Protein AF-A0A7C5XS00-F1 (afdb_monomer)

Structure (mmCIF, N/CA/C/O backbone):
data_AF-A0A7C5XS00-F1
#
_entry.id   AF-A0A7C5XS00-F1
#
loop_
_atom_site.group_PDB
_atom_site.id
_atom_site.type_symbol
_atom_site.label_atom_id
_atom_site.label_alt_id
_atom_site.label_comp_id
_atom_site.label_asym_id
_atom_site.label_entity_id
_atom_site.label_seq_id
_atom_site.pdbx_PDB_ins_code
_atom_site.Cartn_x
_atom_site.Cartn_y
_atom_site.Cartn_z
_atom_site.occupancy
_atom_site.B_iso_or_equiv
_atom_site.auth_seq_id
_atom_site.auth_comp_id
_atom_site.auth_asym_id
_atom_site.auth_atom_id
_atom_site.pdbx_PDB_model_num
ATOM 1 N N . MET A 1 1 ? -13.302 -6.390 2.134 1.00 91.19 1 MET A N 1
ATOM 2 C CA . MET A 1 1 ? -12.777 -5.063 2.519 1.00 91.19 1 MET A CA 1
ATOM 3 C C . MET A 1 1 ? -12.686 -4.205 1.269 1.00 91.19 1 MET A C 1
ATOM 5 O O . MET A 1 1 ? -12.182 -4.698 0.264 1.00 91.19 1 MET A O 1
ATOM 9 N N . LYS A 1 2 ? -13.209 -2.978 1.312 1.00 95.62 2 LYS A N 1
ATOM 10 C CA . LYS A 1 2 ? -13.218 -2.037 0.184 1.00 95.62 2 LYS A CA 1
ATOM 11 C C . LYS A 1 2 ? -12.560 -0.726 0.598 1.00 95.62 2 LYS A C 1
ATOM 13 O O . LYS A 1 2 ? -12.774 -0.279 1.723 1.00 95.62 2 LYS A O 1
ATOM 18 N N . TYR A 1 3 ? -11.790 -0.138 -0.307 1.00 97.25 3 TYR A N 1
ATOM 19 C CA . TYR A 1 3 ? -11.243 1.207 -0.160 1.00 97.25 3 TYR A CA 1
ATOM 20 C C . TYR A 1 3 ? -11.878 2.096 -1.222 1.00 97.25 3 TYR A C 1
ATOM 22 O O . TYR A 1 3 ? -11.792 1.777 -2.404 1.00 97.25 3 TYR A O 1
ATOM 30 N N . THR A 1 4 ? -12.470 3.205 -0.811 1.00 97.75 4 THR A N 1
ATOM 31 C CA . THR A 1 4 ? -12.978 4.243 -1.705 1.00 97.75 4 THR A CA 1
ATOM 32 C C . THR A 1 4 ? -12.100 5.464 -1.512 1.00 97.75 4 THR A C 1
ATOM 34 O O . THR A 1 4 ? -11.953 5.946 -0.392 1.00 97.75 4 THR A O 1
ATOM 37 N N . ILE A 1 5 ? -11.464 5.939 -2.580 1.00 97.06 5 ILE A N 1
ATOM 38 C CA . ILE A 1 5 ? -10.528 7.066 -2.536 1.00 97.06 5 ILE A CA 1
ATOM 39 C C . ILE A 1 5 ? -10.974 8.104 -3.552 1.00 97.06 5 ILE A C 1
ATOM 41 O O . ILE A 1 5 ? -11.056 7.820 -4.745 1.00 97.06 5 ILE A O 1
ATOM 45 N N . SER A 1 6 ? -11.237 9.316 -3.081 1.00 95.69 6 SER A N 1
ATOM 46 C CA . SER A 1 6 ? -11.607 10.452 -3.915 1.00 95.69 6 SER A CA 1
ATOM 47 C C . SER A 1 6 ? -10.467 11.457 -3.964 1.00 95.69 6 SER A C 1
ATOM 49 O O . SER A 1 6 ? -10.002 11.928 -2.932 1.00 95.69 6 SER A O 1
ATOM 51 N N . THR A 1 7 ? -10.008 11.810 -5.160 1.00 92.38 7 THR A N 1
ATOM 52 C CA . THR A 1 7 ? -8.960 12.812 -5.368 1.00 92.38 7 THR A CA 1
ATOM 53 C C . THR A 1 7 ? -9.291 13.671 -6.581 1.00 92.38 7 THR A C 1
ATOM 55 O O . THR A 1 7 ? -9.705 13.168 -7.624 1.00 92.38 7 THR A O 1
ATOM 58 N N . ARG A 1 8 ? -9.163 14.997 -6.428 1.00 87.69 8 ARG A N 1
ATOM 59 C CA . ARG A 1 8 ? -9.455 15.998 -7.477 1.00 87.69 8 ARG A CA 1
ATOM 60 C C . ARG A 1 8 ? -10.806 15.786 -8.190 1.00 87.69 8 ARG A C 1
ATOM 62 O O . ARG A 1 8 ? -10.908 15.956 -9.399 1.00 87.69 8 ARG A O 1
ATOM 69 N N . GLY A 1 9 ? -11.841 15.401 -7.440 1.00 86.25 9 GLY A N 1
ATOM 70 C CA . GLY A 1 9 ? -13.195 15.194 -7.969 1.00 86.25 9 GLY A CA 1
ATOM 71 C C . GLY A 1 9 ? -13.426 13.865 -8.700 1.00 86.25 9 GLY A C 1
ATOM 72 O O . GLY A 1 9 ? -14.520 13.659 -9.215 1.00 86.25 9 GLY A O 1
ATOM 73 N N . LYS A 1 10 ? -12.440 12.958 -8.737 1.00 93.81 10 LYS A N 1
ATOM 74 C CA . LYS A 1 10 ? -12.616 11.574 -9.201 1.00 93.81 10 LYS A CA 1
ATOM 75 C C . LYS A 1 10 ? -12.587 10.610 -8.025 1.00 93.81 10 LYS A C 1
ATOM 77 O O . LYS A 1 10 ? -11.751 10.761 -7.137 1.00 93.81 10 LYS A O 1
ATOM 82 N N . THR A 1 11 ? -13.453 9.605 -8.062 1.00 96.38 11 THR A N 1
ATOM 83 C CA . THR A 1 11 ? -13.549 8.554 -7.045 1.00 96.38 11 THR A CA 1
ATOM 84 C C . THR A 1 11 ? -13.115 7.219 -7.633 1.00 96.38 11 THR A C 1
ATOM 86 O O . THR A 1 11 ? -13.488 6.876 -8.754 1.00 96.38 11 THR A O 1
ATOM 89 N N . PHE A 1 12 ? -12.314 6.481 -6.871 1.00 96.62 12 PHE A N 1
ATOM 90 C CA . PHE A 1 12 ? -11.769 5.179 -7.225 1.00 96.62 12 PHE A CA 1
ATOM 91 C C . PHE A 1 12 ? -12.133 4.167 -6.144 1.00 96.62 12 PHE A C 1
ATOM 93 O O . PHE A 1 12 ? -11.848 4.390 -4.965 1.00 96.62 12 PHE A O 1
ATOM 100 N N . ASP A 1 13 ? -12.721 3.048 -6.559 1.00 96.81 13 ASP A N 1
ATOM 101 C CA . ASP A 1 13 ? -13.108 1.958 -5.669 1.00 96.81 13 ASP A CA 1
ATOM 102 C C . ASP A 1 13 ? -12.191 0.750 -5.854 1.00 96.81 13 ASP A C 1
ATOM 104 O O . ASP A 1 13 ? -12.081 0.173 -6.938 1.00 96.81 13 ASP A O 1
ATOM 108 N N . PHE A 1 14 ? -11.570 0.325 -4.759 1.00 96.31 14 PHE A N 1
ATOM 109 C CA . PHE A 1 14 ? -10.676 -0.819 -4.710 1.00 96.31 14 PHE A CA 1
ATOM 110 C C . PHE A 1 14 ? -11.289 -1.919 -3.845 1.00 96.31 14 PHE A C 1
ATOM 112 O O . PHE A 1 14 ? -11.254 -1.877 -2.611 1.00 96.31 14 PHE A O 1
ATOM 119 N N . ASP A 1 15 ? -11.859 -2.929 -4.500 1.00 94.06 15 ASP A N 1
ATOM 120 C CA . ASP A 1 15 ? -12.426 -4.100 -3.835 1.00 94.06 15 ASP A CA 1
ATOM 121 C C . ASP A 1 15 ? -11.372 -5.199 -3.673 1.00 94.06 15 ASP A C 1
ATOM 123 O O . ASP A 1 15 ? -11.061 -5.919 -4.622 1.00 94.06 15 ASP A O 1
ATOM 127 N N . MET A 1 16 ? -10.854 -5.365 -2.452 1.00 92.56 16 MET A N 1
ATOM 128 C CA . MET A 1 16 ? -9.801 -6.345 -2.154 1.00 92.56 16 MET A CA 1
ATOM 129 C C . MET A 1 16 ? -10.269 -7.810 -2.239 1.00 92.56 16 MET A C 1
ATOM 131 O O . MET A 1 16 ? -9.465 -8.724 -2.045 1.00 92.56 16 MET A O 1
ATOM 135 N N . SER A 1 17 ? -11.554 -8.072 -2.510 1.00 88.88 17 SER A N 1
ATOM 136 C CA . SER A 1 17 ? -12.009 -9.423 -2.869 1.00 88.88 17 SER A CA 1
ATOM 137 C C . SER A 1 17 ? -11.589 -9.825 -4.287 1.00 88.88 17 SER A C 1
ATOM 139 O O . SER A 1 17 ? -11.439 -11.015 -4.562 1.00 88.88 17 SER A O 1
ATOM 141 N N . LYS A 1 18 ? -11.345 -8.853 -5.176 1.00 89.38 18 LYS A N 1
ATOM 142 C CA . LYS A 1 18 ? -10.901 -9.107 -6.547 1.00 89.38 18 LYS A CA 1
ATOM 143 C C . LYS A 1 18 ? -9.414 -9.447 -6.576 1.00 89.38 18 LYS A C 1
ATOM 145 O O . LYS A 1 18 ? -8.608 -8.828 -5.883 1.00 89.38 18 LYS A O 1
ATOM 150 N N . ARG A 1 19 ? -9.045 -10.413 -7.425 1.00 87.19 19 ARG A N 1
ATOM 151 C CA . ARG A 1 19 ? -7.635 -10.739 -7.684 1.00 87.19 19 ARG A CA 1
ATOM 152 C C . ARG A 1 19 ? -6.944 -9.635 -8.476 1.00 87.19 19 ARG A C 1
ATOM 154 O O . ARG A 1 19 ? -5.810 -9.307 -8.163 1.00 87.19 19 ARG A O 1
ATOM 161 N N . VAL A 1 20 ? -7.613 -9.074 -9.480 1.00 88.50 20 VAL A N 1
ATOM 162 C CA . VAL A 1 20 ? -7.060 -8.030 -10.347 1.00 88.50 20 VAL A CA 1
ATOM 163 C C . VAL A 1 20 ? -7.993 -6.826 -10.340 1.00 88.50 20 VAL A C 1
ATOM 165 O O . VAL A 1 20 ? -9.207 -6.967 -10.501 1.00 88.50 20 VAL A O 1
ATOM 168 N N . ILE A 1 21 ? -7.421 -5.643 -10.140 1.00 90.81 21 ILE A N 1
ATOM 169 C CA . ILE A 1 21 ? -8.104 -4.353 -10.195 1.00 90.81 21 ILE A CA 1
ATOM 170 C C . ILE A 1 21 ? -7.382 -3.504 -11.235 1.00 90.81 21 ILE A C 1
ATOM 172 O O . ILE A 1 21 ? -6.215 -3.159 -11.061 1.00 90.81 21 ILE A O 1
ATOM 176 N N . LEU A 1 22 ? -8.078 -3.175 -12.319 1.00 88.12 22 LEU A N 1
ATOM 177 C CA . LEU A 1 22 ? -7.561 -2.293 -13.359 1.00 88.12 22 LEU A CA 1
ATOM 178 C C . LEU A 1 22 ? -8.057 -0.874 -13.121 1.00 88.12 22 LEU A C 1
ATOM 180 O O . LEU A 1 22 ? -9.255 -0.647 -12.950 1.00 88.12 22 LEU A O 1
ATOM 184 N N . VAL A 1 23 ? -7.128 0.073 -13.138 1.00 89.88 23 VAL A N 1
ATOM 185 C CA . VAL A 1 23 ? -7.398 1.498 -12.988 1.00 89.88 23 VAL A CA 1
ATOM 186 C C . VAL A 1 23 ? -6.922 2.206 -14.256 1.00 89.88 23 VAL A C 1
ATOM 188 O O . VAL A 1 23 ? -5.729 2.154 -14.564 1.00 89.88 23 VAL A O 1
ATOM 191 N N . PRO A 1 24 ? -7.814 2.871 -15.009 1.00 87.19 24 PRO A N 1
ATOM 192 C CA . PRO A 1 24 ? -7.408 3.650 -16.171 1.00 87.19 24 PRO A CA 1
ATOM 193 C C . PRO A 1 24 ? -6.387 4.723 -15.787 1.00 87.19 24 PRO A C 1
ATOM 195 O O . PRO A 1 24 ? -6.572 5.433 -14.796 1.00 87.19 24 PRO A O 1
ATOM 198 N N . TYR A 1 25 ? -5.317 4.848 -16.572 1.00 87.38 25 TYR A N 1
ATOM 199 C CA . TYR A 1 25 ? -4.270 5.829 -16.308 1.00 87.38 25 TYR A CA 1
ATOM 200 C C . TYR A 1 25 ? -4.812 7.265 -16.286 1.00 87.38 25 TYR A C 1
ATOM 202 O O . TYR A 1 25 ? -5.416 7.750 -17.244 1.00 87.38 25 TYR A O 1
ATOM 210 N N . SER A 1 26 ? -4.542 7.964 -15.185 1.00 88.75 26 SER A N 1
ATOM 211 C CA . SER A 1 26 ? -4.643 9.415 -15.068 1.00 88.75 26 SER A CA 1
ATOM 212 C C . SER A 1 26 ? -3.788 9.903 -13.888 1.00 88.75 26 SER A C 1
ATOM 214 O O . SER A 1 26 ? -3.471 9.109 -12.998 1.00 88.75 26 SER A O 1
ATOM 216 N N . PRO A 1 27 ? -3.444 11.201 -13.807 1.00 87.56 27 PRO A N 1
ATOM 217 C CA . PRO A 1 27 ? -2.762 11.750 -12.631 1.00 87.56 27 PRO A CA 1
ATOM 218 C C . PRO A 1 27 ? -3.528 11.506 -11.319 1.00 87.56 27 PRO A C 1
ATOM 220 O O . PRO A 1 27 ? -2.927 11.275 -10.271 1.00 87.56 27 PRO A O 1
ATOM 223 N N . GLU A 1 28 ? -4.864 11.521 -11.370 1.00 91.50 28 GLU A N 1
ATOM 224 C CA . GLU A 1 28 ? -5.719 11.179 -10.226 1.00 91.50 28 GLU A CA 1
ATOM 225 C C . GLU A 1 28 ? -5.619 9.696 -9.852 1.00 91.50 28 GLU A C 1
ATOM 227 O O . GLU A 1 28 ? -5.580 9.380 -8.667 1.00 91.50 28 GLU A O 1
ATOM 232 N N . ALA A 1 29 ? -5.526 8.793 -10.834 1.00 90.94 29 ALA A N 1
ATOM 233 C CA . ALA A 1 29 ? -5.353 7.365 -10.580 1.00 90.94 29 ALA A CA 1
ATOM 234 C C . ALA A 1 29 ? -4.034 7.076 -9.849 1.00 90.94 29 ALA A C 1
ATOM 236 O O . ALA A 1 29 ? -4.034 6.320 -8.880 1.00 90.94 29 ALA A O 1
ATOM 237 N N . ILE A 1 30 ? -2.935 7.730 -10.248 1.00 89.75 30 ILE A N 1
ATOM 238 C CA . ILE A 1 30 ? -1.636 7.631 -9.557 1.00 89.75 30 ILE A CA 1
ATOM 239 C C . ILE A 1 30 ? -1.755 8.105 -8.107 1.00 89.75 30 ILE A C 1
ATOM 241 O O . ILE A 1 30 ? -1.339 7.410 -7.180 1.00 89.75 30 ILE A O 1
ATOM 245 N N . ALA A 1 31 ? -2.381 9.264 -7.882 1.00 90.12 31 ALA A N 1
ATOM 246 C CA . ALA A 1 31 ? -2.618 9.761 -6.530 1.00 90.12 31 ALA A CA 1
ATOM 247 C C . ALA A 1 31 ? -3.474 8.788 -5.696 1.00 90.12 31 ALA A C 1
ATOM 249 O O . ALA A 1 31 ? -3.166 8.552 -4.526 1.00 90.12 31 ALA A O 1
ATOM 250 N N . ALA A 1 32 ? -4.506 8.192 -6.298 1.00 94.00 32 ALA A N 1
ATOM 251 C CA . ALA A 1 32 ? -5.393 7.249 -5.631 1.00 94.00 32 ALA A CA 1
ATOM 252 C C . ALA A 1 32 ? -4.688 5.936 -5.256 1.00 94.00 32 ALA A C 1
ATOM 254 O O . ALA A 1 32 ? -4.821 5.498 -4.115 1.00 94.00 32 ALA A O 1
ATOM 255 N N . VAL A 1 33 ? -3.896 5.325 -6.148 1.00 93.88 33 VAL A N 1
ATOM 256 C CA . VAL A 1 33 ? -3.193 4.064 -5.829 1.00 93.88 33 VAL A CA 1
ATOM 257 C C . VAL A 1 33 ? -2.057 4.252 -4.825 1.00 93.88 33 VAL A C 1
ATOM 259 O O . VAL A 1 33 ? -1.828 3.381 -3.985 1.00 93.88 33 VAL A O 1
ATOM 262 N N . ARG A 1 34 ? -1.392 5.413 -4.825 1.00 91.44 34 ARG A N 1
ATOM 263 C CA . ARG A 1 34 ? -0.437 5.767 -3.763 1.00 91.44 34 ARG A CA 1
ATOM 264 C C . ARG A 1 34 ? -1.148 5.988 -2.429 1.00 91.44 34 ARG A C 1
ATOM 266 O O . ARG A 1 34 ? -0.654 5.553 -1.391 1.00 91.44 34 ARG A O 1
ATOM 273 N N . GLY A 1 35 ? -2.330 6.606 -2.454 1.00 92.69 35 GLY A N 1
ATOM 274 C CA . GLY A 1 35 ? -3.222 6.697 -1.299 1.00 92.69 35 GLY A CA 1
ATOM 275 C C . GLY A 1 35 ? -3.629 5.324 -0.761 1.00 92.69 35 GLY A C 1
ATOM 276 O O . GLY A 1 35 ? -3.524 5.079 0.439 1.00 92.69 35 GLY A O 1
ATOM 277 N N . LEU A 1 36 ? -4.012 4.400 -1.647 1.00 95.75 36 LEU A N 1
ATOM 278 C CA . LEU A 1 36 ? -4.323 3.013 -1.302 1.00 95.75 36 LEU A CA 1
ATOM 279 C C . LEU A 1 36 ? -3.132 2.341 -0.612 1.00 95.75 36 LEU A C 1
ATOM 281 O O . LEU A 1 36 ? -3.297 1.790 0.474 1.00 95.75 36 LEU A O 1
ATOM 285 N N . TYR A 1 37 ? -1.935 2.437 -1.200 1.00 93.69 37 TYR A N 1
ATOM 286 C CA . TYR A 1 37 ? -0.703 1.898 -0.621 1.00 93.69 37 TYR A CA 1
ATOM 287 C C . TYR A 1 37 ? -0.479 2.383 0.822 1.00 93.69 37 TYR A C 1
ATOM 289 O O . TYR A 1 37 ? -0.237 1.568 1.716 1.00 93.69 37 TYR A O 1
ATOM 297 N N . LEU A 1 38 ? -0.627 3.691 1.074 1.00 92.06 38 LEU A N 1
ATOM 298 C CA . LEU A 1 38 ? -0.508 4.274 2.417 1.00 92.06 38 LEU A CA 1
ATOM 299 C C . LEU A 1 38 ? -1.534 3.699 3.393 1.00 92.06 38 LEU A C 1
ATOM 301 O O . LEU A 1 38 ? -1.175 3.257 4.483 1.00 92.06 38 LEU A O 1
ATOM 305 N N . LEU A 1 39 ? -2.810 3.686 3.010 1.00 94.94 39 LEU A N 1
ATOM 306 C CA . LEU A 1 39 ? -3.883 3.204 3.878 1.00 94.94 39 LEU A CA 1
ATOM 307 C C . LEU A 1 39 ? -3.713 1.712 4.197 1.00 94.94 39 LEU A C 1
ATOM 309 O O . LEU A 1 39 ? -3.936 1.293 5.331 1.00 94.94 39 LEU A O 1
ATOM 313 N N . MET A 1 40 ? -3.258 0.908 3.233 1.00 94.94 40 MET A N 1
ATOM 314 C CA . MET A 1 40 ? -2.939 -0.504 3.451 1.00 94.94 40 MET A CA 1
ATOM 315 C C . MET A 1 40 ? -1.755 -0.689 4.411 1.00 94.94 40 MET A C 1
ATOM 317 O O . MET A 1 40 ? -1.837 -1.526 5.312 1.00 94.94 40 MET A O 1
ATOM 321 N N . ARG A 1 41 ? -0.687 0.115 4.277 1.00 92.56 41 ARG A N 1
ATOM 322 C CA . ARG A 1 41 ? 0.454 0.123 5.216 1.00 92.56 41 ARG A CA 1
ATOM 323 C C . ARG A 1 41 ? -0.010 0.425 6.640 1.00 92.56 41 ARG A C 1
ATOM 325 O O . ARG A 1 41 ? 0.361 -0.298 7.562 1.00 92.56 41 ARG A O 1
ATOM 332 N N . VAL A 1 42 ? -0.861 1.440 6.801 1.00 94.06 42 VAL A N 1
ATOM 333 C CA . VAL A 1 42 ? -1.438 1.822 8.096 1.00 94.06 42 VAL A CA 1
ATOM 334 C C . VAL A 1 42 ? -2.248 0.674 8.686 1.00 94.06 42 VAL A C 1
ATOM 336 O O . VAL A 1 42 ? -1.936 0.235 9.787 1.00 94.06 42 VAL A O 1
ATOM 339 N N . ILE A 1 43 ? -3.222 0.123 7.951 1.00 94.62 43 ILE A N 1
ATOM 340 C CA . ILE A 1 43 ? -4.052 -0.994 8.436 1.00 94.62 43 ILE A CA 1
ATOM 341 C C . ILE A 1 43 ? -3.200 -2.199 8.845 1.00 94.62 43 ILE A C 1
ATOM 343 O O . ILE A 1 43 ? -3.432 -2.788 9.904 1.00 94.62 43 ILE A O 1
ATOM 347 N N . LYS A 1 44 ? -2.195 -2.556 8.038 1.00 92.88 44 LYS A N 1
ATOM 348 C CA . LYS A 1 44 ? -1.272 -3.649 8.361 1.00 92.88 44 LYS A CA 1
ATOM 349 C C . LYS A 1 44 ? -0.477 -3.371 9.642 1.00 92.88 44 LYS A C 1
ATOM 351 O O . LYS A 1 44 ? -0.235 -4.300 10.411 1.00 92.88 44 LYS A O 1
ATOM 356 N N . GLY A 1 45 ? -0.082 -2.119 9.868 1.00 91.94 45 GLY A N 1
ATOM 357 C CA . GLY A 1 45 ? 0.702 -1.689 11.026 1.00 91.94 45 GLY A CA 1
ATOM 358 C C . GLY A 1 45 ? -0.085 -1.549 12.331 1.00 91.94 45 GLY A C 1
ATOM 359 O O . GLY A 1 45 ? 0.534 -1.491 13.392 1.00 91.94 45 GLY A O 1
ATOM 360 N N . ILE A 1 46 ? -1.422 -1.508 12.294 1.00 91.88 46 ILE A N 1
ATOM 361 C CA . ILE A 1 46 ? -2.238 -1.346 13.506 1.00 91.88 46 ILE A CA 1
ATOM 362 C C . ILE A 1 46 ? -2.025 -2.548 14.441 1.00 91.88 46 ILE A C 1
ATOM 364 O O . ILE A 1 46 ? -2.333 -3.684 14.058 1.00 91.88 46 ILE A O 1
ATOM 368 N N . PRO A 1 47 ? -1.533 -2.343 15.679 1.00 89.50 47 PRO A N 1
ATOM 369 C CA . PRO A 1 47 ? -1.418 -3.419 16.652 1.00 89.50 47 PRO A CA 1
ATOM 370 C C . PRO A 1 47 ? -2.790 -3.802 17.214 1.00 89.50 47 PRO A C 1
ATOM 372 O O . PRO A 1 47 ? -3.773 -3.070 17.081 1.00 89.50 47 PRO A O 1
ATOM 375 N N . ARG A 1 48 ? -2.839 -4.933 17.923 1.00 89.19 48 ARG A N 1
ATOM 376 C CA . ARG A 1 48 ? -3.989 -5.266 18.774 1.00 89.19 48 ARG A CA 1
ATOM 377 C C . ARG A 1 48 ? -4.191 -4.187 19.837 1.00 89.19 48 ARG A C 1
ATOM 379 O O . ARG A 1 48 ? -3.214 -3.668 20.392 1.00 89.19 48 ARG A O 1
ATOM 386 N N . ILE A 1 49 ? -5.446 -3.848 20.102 1.00 88.06 49 ILE A N 1
ATOM 387 C CA . ILE A 1 49 ? -5.827 -2.884 21.136 1.00 88.06 49 ILE A CA 1
ATOM 388 C C . ILE A 1 49 ? -6.221 -3.664 22.392 1.00 88.06 49 ILE A C 1
ATOM 390 O O . ILE A 1 49 ? -7.027 -4.587 22.342 1.00 88.06 49 ILE A O 1
ATOM 394 N N . TYR A 1 50 ? -5.603 -3.315 23.516 1.00 79.69 50 TYR A N 1
ATOM 395 C CA . TYR A 1 50 ? -5.810 -3.937 24.822 1.00 79.69 50 TYR A CA 1
ATOM 396 C C . TYR A 1 50 ? -5.719 -2.863 25.910 1.00 79.69 50 TYR A C 1
ATOM 398 O O . TYR A 1 50 ? -5.100 -1.822 25.694 1.00 79.69 50 TYR A O 1
ATOM 406 N N . GLY A 1 51 ? -6.307 -3.120 27.079 1.00 79.50 51 GLY A N 1
ATOM 407 C CA . GLY A 1 51 ? -6.275 -2.197 28.218 1.00 79.50 51 GLY A CA 1
ATOM 408 C C . GLY A 1 51 ? -7.613 -2.105 28.945 1.00 79.50 51 GLY A C 1
ATOM 409 O O . GLY A 1 51 ? -8.591 -2.731 28.542 1.00 79.50 51 GLY A O 1
ATOM 410 N N . ILE A 1 52 ? -7.644 -1.342 30.038 1.00 77.38 52 ILE A N 1
ATOM 411 C CA . ILE A 1 52 ? -8.877 -1.073 30.785 1.00 77.38 52 ILE A CA 1
ATOM 412 C C . ILE A 1 52 ? -9.616 0.072 30.072 1.00 77.38 52 ILE A C 1
ATOM 414 O O . ILE A 1 52 ? -9.041 1.155 29.957 1.00 77.38 52 ILE A O 1
ATOM 418 N N . PRO A 1 53 ? -10.856 -0.134 29.594 1.00 81.00 53 PRO A N 1
ATOM 419 C CA . PRO A 1 53 ? -11.629 0.923 28.948 1.00 81.00 53 PRO A CA 1
ATOM 420 C C . PRO A 1 53 ? -11.962 2.038 29.945 1.00 81.00 53 PRO A C 1
ATOM 422 O O . PRO A 1 53 ? -12.348 1.779 31.086 1.00 81.00 53 PRO A O 1
ATOM 425 N N . SER A 1 54 ? -11.840 3.288 29.506 1.00 75.19 54 SER A N 1
ATOM 426 C CA . SER A 1 54 ? -12.238 4.462 30.281 1.00 75.19 54 SER A CA 1
ATOM 427 C C . SER A 1 54 ? -13.677 4.847 29.920 1.00 75.19 54 SER A C 1
ATOM 429 O O . SER A 1 54 ? -13.898 5.815 29.193 1.00 75.19 54 SER A O 1
ATOM 431 N N . GLY A 1 55 ? -14.656 4.068 30.387 1.00 81.25 55 GLY A N 1
ATOM 432 C CA . GLY A 1 55 ? -16.080 4.289 30.102 1.00 81.25 55 GLY A CA 1
ATOM 433 C C . GLY A 1 55 ? -16.656 3.267 29.122 1.00 81.25 55 GLY A C 1
ATOM 434 O O . GLY A 1 55 ? -16.417 2.071 29.282 1.00 81.25 55 GLY A O 1
ATOM 435 N N . ASP A 1 56 ? -17.438 3.730 28.139 1.00 87.9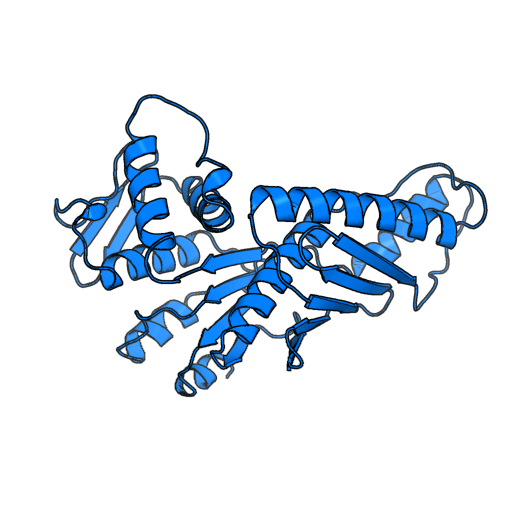4 56 ASP A N 1
ATOM 436 C CA . ASP A 1 56 ? -18.027 2.850 27.123 1.00 87.94 56 ASP A CA 1
ATOM 437 C C . ASP A 1 56 ? -16.932 2.099 26.352 1.00 87.94 56 ASP A C 1
ATOM 439 O O . ASP A 1 56 ? -15.922 2.679 25.935 1.00 87.94 56 ASP A O 1
ATOM 443 N N . LEU A 1 57 ? -17.123 0.789 26.201 1.00 87.50 57 LEU A N 1
ATOM 444 C CA . LEU A 1 57 ? -16.126 -0.105 25.624 1.00 87.50 57 LEU A CA 1
ATOM 445 C C . LEU A 1 57 ? -15.862 0.220 24.148 1.00 87.50 57 LEU A C 1
ATOM 447 O O . LEU A 1 57 ? -14.709 0.236 23.717 1.00 87.50 57 LEU A O 1
ATOM 451 N N . VAL A 1 58 ? -16.924 0.490 23.386 1.00 89.06 58 VAL A N 1
ATOM 452 C CA . VAL A 1 58 ? -16.846 0.766 21.949 1.00 89.06 58 VAL A CA 1
ATOM 453 C C . VAL A 1 58 ? -16.210 2.126 21.714 1.00 89.06 58 VAL A C 1
ATOM 455 O O . VAL A 1 58 ? -15.309 2.235 20.886 1.00 89.06 58 VAL A O 1
ATOM 458 N N . GLU A 1 59 ? -16.613 3.147 22.464 1.00 89.06 59 GLU A N 1
ATOM 459 C CA . GLU A 1 59 ? -16.028 4.486 22.352 1.00 89.06 59 GLU A CA 1
ATOM 460 C C . GLU A 1 59 ? -14.563 4.513 22.803 1.00 89.06 59 GLU A C 1
ATOM 462 O O . GLU A 1 59 ? -13.723 5.124 22.139 1.00 89.06 59 GLU A O 1
ATOM 467 N N . SER A 1 60 ? -14.215 3.776 23.865 1.00 90.00 60 SER A N 1
ATOM 468 C CA . SER A 1 60 ? -12.816 3.602 24.281 1.00 90.00 60 SER A CA 1
ATOM 469 C C . SER A 1 60 ? -11.988 2.947 23.172 1.00 90.00 60 SER A C 1
ATOM 471 O O . SER A 1 60 ? -10.893 3.411 22.855 1.00 90.00 60 SER A O 1
ATOM 473 N N . TRP A 1 61 ? -12.519 1.893 22.543 1.00 91.50 61 TRP A N 1
ATOM 474 C CA . TRP A 1 61 ? -11.849 1.217 21.434 1.00 91.50 61 TRP A CA 1
ATOM 475 C C . TRP A 1 61 ? -11.707 2.115 20.206 1.00 91.50 61 TRP A C 1
ATOM 477 O O . TRP A 1 61 ? -10.619 2.185 19.636 1.00 91.50 61 TRP A O 1
ATOM 487 N N . LYS A 1 62 ? -12.764 2.844 19.821 1.00 90.94 62 LYS A N 1
ATOM 488 C CA . LYS A 1 62 ? -12.735 3.784 18.689 1.00 90.94 62 LYS A CA 1
ATOM 489 C C . LYS A 1 62 ? -11.660 4.840 18.881 1.00 90.94 62 LYS A C 1
ATOM 491 O O . LYS A 1 62 ? -10.914 5.106 17.941 1.00 90.94 62 LYS A O 1
ATOM 496 N N . LYS A 1 63 ? -11.559 5.408 20.086 1.00 90.75 63 LYS A N 1
ATOM 497 C CA . LYS A 1 63 ? -10.548 6.412 20.424 1.00 90.75 63 LYS A CA 1
ATOM 498 C C . LYS A 1 63 ? -9.130 5.854 20.281 1.00 90.75 63 LYS A C 1
ATOM 500 O O . LYS A 1 63 ? -8.322 6.432 19.564 1.00 90.75 63 LYS A O 1
ATOM 505 N N . GLU A 1 64 ? -8.852 4.698 20.882 1.00 90.94 64 GLU A N 1
ATOM 506 C CA . GLU A 1 64 ? -7.539 4.042 20.784 1.00 90.94 64 GLU A CA 1
ATOM 507 C C . GLU A 1 64 ? -7.183 3.655 19.342 1.00 90.94 64 GLU A C 1
ATOM 509 O O . GLU A 1 64 ? -6.046 3.831 18.894 1.00 90.94 64 GLU A O 1
ATOM 514 N N . PHE A 1 65 ? -8.156 3.140 18.586 1.00 92.31 65 PHE A N 1
ATOM 515 C CA . PHE A 1 65 ? -7.973 2.814 17.177 1.00 92.31 65 PHE A CA 1
ATOM 516 C C . PHE A 1 65 ? -7.665 4.070 16.364 1.00 92.31 65 PHE A C 1
ATOM 518 O O . PHE A 1 65 ? -6.717 4.067 15.580 1.00 92.31 65 PHE A O 1
ATOM 525 N N . PHE A 1 66 ? -8.428 5.144 16.573 1.00 91.69 66 PHE A N 1
ATOM 526 C CA . PHE A 1 66 ? -8.226 6.437 15.929 1.00 91.69 66 PHE A CA 1
ATOM 527 C C . PHE A 1 66 ? -6.826 6.997 16.209 1.00 91.69 66 PHE A C 1
ATOM 529 O O . PHE A 1 66 ? -6.107 7.324 15.262 1.00 91.69 66 PHE A O 1
ATOM 536 N N . ASP A 1 67 ? -6.405 7.045 17.475 1.00 91.44 67 ASP A N 1
ATOM 537 C CA . ASP A 1 67 ? -5.109 7.605 17.873 1.00 91.44 67 ASP A CA 1
ATOM 538 C C . ASP A 1 67 ? -3.950 6.835 17.217 1.00 91.44 67 ASP A C 1
ATOM 540 O O . ASP A 1 67 ? -3.013 7.428 16.666 1.00 91.44 67 ASP A O 1
ATOM 544 N N . ARG A 1 68 ? -4.045 5.499 17.189 1.00 92.75 68 ARG A N 1
ATOM 545 C CA . ARG A 1 68 ? -3.058 4.629 16.531 1.00 92.75 68 ARG A CA 1
ATOM 546 C C . ARG A 1 68 ? -3.074 4.775 15.017 1.00 92.75 68 ARG A C 1
ATOM 548 O O . ARG A 1 68 ? -2.008 4.902 14.416 1.00 92.75 68 ARG A O 1
ATOM 555 N N . PHE A 1 69 ? -4.255 4.771 14.401 1.00 93.88 69 PHE A N 1
ATOM 556 C CA . PHE A 1 69 ? -4.412 4.937 12.957 1.00 93.88 69 PHE A CA 1
ATOM 557 C C . PHE A 1 69 ? -3.803 6.265 12.506 1.00 93.88 69 PHE A C 1
ATOM 559 O O . PHE A 1 69 ? -3.016 6.296 11.562 1.00 93.88 69 PHE A O 1
ATOM 566 N N . LEU A 1 70 ? -4.117 7.358 13.206 1.00 91.62 70 LEU A N 1
ATOM 567 C CA . LEU A 1 70 ? -3.612 8.689 12.886 1.00 91.62 70 LEU A CA 1
ATOM 568 C C . LEU A 1 70 ? -2.092 8.781 13.071 1.00 91.62 70 LEU A C 1
ATOM 570 O O . LEU A 1 70 ? -1.413 9.374 12.233 1.00 91.62 70 LEU A O 1
ATOM 574 N N . SER A 1 71 ? -1.553 8.190 14.141 1.00 92.06 71 SER A N 1
ATOM 575 C CA . SER A 1 71 ? -0.107 8.146 14.389 1.00 92.06 71 SER A CA 1
ATOM 576 C C . SER A 1 71 ? 0.638 7.380 13.291 1.00 92.06 71 SER A C 1
ATOM 578 O O . SER A 1 71 ? 1.602 7.890 12.715 1.00 92.06 71 SER A O 1
ATOM 580 N N . LEU A 1 72 ? 0.137 6.198 12.919 1.00 93.06 72 LEU A N 1
ATOM 581 C CA . LEU A 1 72 ? 0.692 5.402 11.824 1.00 93.06 72 LEU A CA 1
ATOM 582 C C . LEU A 1 72 ? 0.578 6.133 10.486 1.00 93.06 72 LEU A C 1
ATOM 584 O O . LEU A 1 72 ? 1.556 6.190 9.751 1.00 93.06 72 LEU A O 1
ATOM 588 N N . LEU A 1 73 ? -0.569 6.746 10.181 1.00 91.38 73 LEU A N 1
ATOM 589 C CA . LEU A 1 73 ? -0.752 7.492 8.937 1.00 91.38 73 LEU A CA 1
ATOM 590 C C . LEU A 1 73 ? 0.243 8.651 8.819 1.00 91.38 73 LEU A C 1
ATOM 592 O O . LEU A 1 73 ? 0.829 8.837 7.752 1.00 91.38 73 LEU A O 1
ATOM 596 N N . LYS A 1 74 ? 0.493 9.387 9.911 1.00 89.50 74 LYS A N 1
ATOM 597 C CA . LYS A 1 74 ? 1.538 10.425 9.958 1.00 89.50 74 LYS A CA 1
ATOM 598 C C . LYS A 1 74 ? 2.915 9.840 9.649 1.00 89.50 74 LYS A C 1
ATOM 600 O O . LYS A 1 74 ? 3.573 10.313 8.725 1.00 89.50 74 LYS A O 1
ATOM 605 N N . GLY A 1 75 ? 3.312 8.786 10.365 1.00 88.50 75 GLY A N 1
ATOM 606 C CA . GLY A 1 75 ? 4.615 8.143 10.173 1.00 88.50 75 GLY A CA 1
ATOM 607 C C . GLY A 1 75 ? 4.807 7.596 8.755 1.00 88.50 75 GLY A C 1
ATOM 608 O O . GLY A 1 75 ? 5.854 7.792 8.142 1.00 88.50 75 GLY A O 1
ATOM 609 N N . GLU A 1 76 ? 3.776 6.972 8.188 1.00 87.75 76 GLU A N 1
ATOM 610 C CA . GLU A 1 76 ? 3.802 6.434 6.827 1.00 87.75 76 GLU A CA 1
ATOM 611 C C . GLU A 1 76 ? 3.915 7.527 5.762 1.00 87.75 76 GLU A C 1
ATOM 613 O O . GLU A 1 76 ? 4.709 7.411 4.824 1.00 87.75 76 GLU A O 1
ATOM 618 N N . THR A 1 77 ? 3.186 8.628 5.932 1.00 85.88 77 THR A N 1
ATOM 619 C CA . THR A 1 77 ? 3.272 9.800 5.048 1.00 85.88 77 THR A CA 1
ATOM 620 C C . THR A 1 77 ? 4.686 10.404 5.083 1.00 85.88 77 THR A C 1
ATOM 622 O O . THR A 1 77 ? 5.252 10.751 4.045 1.00 85.88 77 THR A O 1
ATOM 625 N N . GLU A 1 78 ? 5.315 10.474 6.260 1.00 83.31 78 GLU A N 1
ATOM 626 C CA . GLU A 1 78 ? 6.686 10.979 6.408 1.00 83.31 78 GLU A CA 1
ATOM 627 C C . GLU A 1 78 ? 7.752 10.073 5.788 1.00 83.31 78 GLU A C 1
ATOM 629 O O . GLU A 1 78 ? 8.733 10.589 5.244 1.00 83.31 78 GLU A O 1
ATOM 634 N N . VAL A 1 79 ? 7.581 8.751 5.880 1.00 79.69 79 VAL A N 1
ATOM 635 C CA . VAL A 1 79 ? 8.515 7.758 5.324 1.00 79.69 79 VAL A CA 1
ATOM 636 C C . VAL A 1 79 ? 8.419 7.707 3.805 1.00 79.69 79 VAL A C 1
ATOM 638 O O . VAL A 1 79 ? 9.436 7.680 3.121 1.00 79.69 79 VAL A O 1
ATOM 641 N N . THR A 1 80 ? 7.202 7.699 3.273 1.00 76.94 80 THR A N 1
ATOM 642 C CA . THR A 1 80 ? 6.959 7.546 1.832 1.00 76.94 80 THR A CA 1
ATOM 643 C C . THR A 1 80 ? 7.072 8.859 1.063 1.00 76.94 80 THR A C 1
ATOM 645 O O . THR A 1 80 ? 7.229 8.831 -0.156 1.00 76.94 80 THR A O 1
ATOM 648 N N . LYS A 1 81 ? 6.986 10.007 1.752 1.00 79.88 81 LYS A N 1
ATOM 649 C CA . LYS A 1 81 ? 6.889 11.347 1.147 1.00 79.88 81 LYS A CA 1
ATOM 650 C C . LYS A 1 81 ? 5.711 11.489 0.172 1.00 79.88 81 LYS A C 1
ATOM 652 O O . LYS A 1 81 ? 5.732 12.339 -0.716 1.00 79.88 81 LYS A O 1
ATOM 657 N N . VAL A 1 82 ? 4.673 10.672 0.344 1.00 76.44 82 VAL A N 1
ATOM 658 C CA . VAL A 1 82 ? 3.444 10.714 -0.450 1.00 76.44 82 VAL A CA 1
ATOM 659 C C . VAL A 1 82 ? 2.423 11.556 0.307 1.00 76.44 82 VAL A C 1
ATOM 661 O O . VAL A 1 82 ? 1.983 11.170 1.381 1.00 76.44 82 VAL A O 1
ATOM 664 N N . TYR A 1 83 ? 2.017 12.690 -0.268 1.00 79.50 83 TYR A N 1
ATOM 665 C CA . TYR A 1 83 ? 1.053 13.621 0.335 1.00 79.50 83 TYR A CA 1
ATOM 666 C C . TYR A 1 83 ? -0.159 13.812 -0.590 1.00 79.50 83 TYR A C 1
ATOM 668 O O . TYR A 1 83 ? -0.311 14.879 -1.199 1.00 79.50 83 TYR A O 1
ATOM 676 N N . PRO A 1 84 ? -1.002 12.780 -0.774 1.00 75.94 84 PRO A N 1
ATOM 677 C CA . PRO A 1 84 ? -2.111 12.863 -1.706 1.00 75.94 84 PRO A CA 1
ATOM 678 C C . PRO A 1 84 ? -3.171 13.810 -1.140 1.00 75.94 84 PRO A C 1
ATOM 680 O O . PRO A 1 84 ? -3.486 13.773 0.045 1.00 75.94 84 PRO A O 1
ATOM 683 N N . GLN A 1 85 ? -3.738 14.668 -1.985 1.00 87.25 85 GLN A N 1
ATOM 684 C CA . GLN A 1 85 ? -4.962 15.382 -1.631 1.00 87.25 85 GLN A CA 1
ATOM 685 C C . GLN A 1 85 ? -6.135 14.444 -1.890 1.00 87.25 85 GLN A C 1
ATOM 687 O O . GLN A 1 85 ? -6.521 14.261 -3.050 1.00 87.25 85 GLN A O 1
ATOM 692 N N . MET A 1 86 ? -6.647 13.811 -0.837 1.00 92.19 86 MET A N 1
ATOM 693 C CA . MET A 1 86 ? -7.684 12.795 -0.975 1.00 92.19 86 MET A CA 1
ATOM 694 C C . MET A 1 86 ? -8.651 12.748 0.201 1.00 92.19 86 MET A C 1
ATOM 696 O O . MET A 1 86 ? -8.257 12.962 1.344 1.00 92.19 86 MET A O 1
ATOM 700 N N . ASP A 1 87 ? -9.893 12.397 -0.096 1.00 94.81 87 ASP A N 1
ATOM 701 C CA . ASP A 1 87 ? -10.853 11.869 0.866 1.00 94.81 87 ASP A CA 1
ATOM 702 C C . ASP A 1 87 ? -10.860 10.340 0.723 1.00 94.81 87 ASP A C 1
ATOM 704 O O . ASP A 1 87 ? -10.714 9.820 -0.387 1.00 94.81 87 ASP A O 1
ATOM 708 N N . PHE A 1 88 ? -10.990 9.604 1.823 1.00 95.88 88 PHE A N 1
ATOM 709 C CA . PHE A 1 88 ? -10.988 8.145 1.796 1.00 95.88 88 PHE A CA 1
ATOM 710 C C . PHE A 1 88 ? -12.045 7.538 2.716 1.00 95.88 88 PHE A C 1
ATOM 712 O O . PHE A 1 88 ? -12.400 8.102 3.749 1.00 95.88 88 PHE A O 1
ATOM 719 N N . GLU A 1 89 ? -12.489 6.341 2.355 1.00 97.06 89 GLU A N 1
ATOM 720 C CA . GLU A 1 89 ? -13.277 5.445 3.190 1.00 97.06 89 GLU A CA 1
ATOM 721 C C . GLU A 1 89 ? -12.709 4.028 3.081 1.00 97.06 89 GLU A C 1
ATOM 723 O O . GLU A 1 89 ? -12.512 3.494 1.990 1.00 97.06 89 GLU A O 1
ATOM 728 N N . ILE A 1 90 ? -12.445 3.407 4.225 1.00 96.06 90 ILE A N 1
ATOM 729 C CA . ILE A 1 90 ? -12.095 1.997 4.346 1.00 96.06 90 ILE A CA 1
ATOM 730 C C . ILE A 1 90 ? -13.298 1.299 4.959 1.00 96.06 90 ILE A C 1
ATOM 732 O O . ILE A 1 90 ? -13.584 1.490 6.138 1.00 96.06 90 ILE A O 1
ATOM 736 N N . SER A 1 91 ? -13.992 0.475 4.179 1.00 94.75 91 SER A N 1
ATOM 737 C CA . SER A 1 91 ? -15.185 -0.230 4.642 1.00 94.75 91 SER A CA 1
ATOM 738 C C . SER A 1 91 ? -14.952 -1.734 4.759 1.00 94.75 91 SER A C 1
ATOM 740 O O . SER A 1 91 ? -14.549 -2.420 3.809 1.00 94.75 91 SER A O 1
ATOM 742 N N . THR A 1 92 ? -15.314 -2.268 5.918 1.00 91.75 92 THR A N 1
ATOM 743 C CA . THR A 1 92 ? -15.566 -3.693 6.160 1.00 91.75 92 THR A CA 1
ATOM 744 C C . THR A 1 92 ? -17.057 -3.901 6.455 1.00 91.75 92 THR A C 1
ATOM 746 O O . THR A 1 92 ? -17.861 -2.985 6.259 1.00 91.75 92 THR A O 1
ATOM 749 N N . GLU A 1 93 ? -17.443 -5.113 6.861 1.00 87.19 93 GLU A N 1
ATOM 750 C CA . GLU A 1 93 ? -18.795 -5.383 7.367 1.00 87.19 93 GLU A CA 1
ATOM 751 C C . GLU A 1 93 ? -19.020 -4.717 8.736 1.00 87.19 93 GLU A C 1
ATOM 753 O O . GLU A 1 93 ? -20.072 -4.135 8.984 1.00 87.19 93 GLU A O 1
ATOM 758 N N . SER A 1 94 ? -18.015 -4.768 9.612 1.00 87.50 94 SER A N 1
ATOM 759 C CA . SER A 1 94 ? -18.088 -4.314 11.005 1.00 87.50 94 SER A CA 1
ATOM 760 C C . SER A 1 94 ? -17.653 -2.862 11.227 1.00 87.50 94 SER A C 1
ATOM 762 O O . SER A 1 94 ? -18.086 -2.240 12.199 1.00 87.50 94 SER A O 1
ATOM 764 N N . LEU A 1 95 ? -16.835 -2.299 10.334 1.00 91.62 95 LEU A N 1
ATOM 765 C CA . LEU A 1 95 ? -16.157 -1.017 10.523 1.00 91.62 95 LEU A CA 1
ATOM 766 C C . LEU A 1 95 ? -16.204 -0.151 9.256 1.00 91.62 95 LEU A C 1
ATOM 768 O O . LEU A 1 95 ? -16.130 -0.647 8.129 1.00 91.62 95 LEU A O 1
ATOM 772 N N . SER A 1 96 ? -16.266 1.163 9.447 1.00 93.62 96 SER A N 1
ATOM 773 C CA . SER A 1 96 ? -15.866 2.162 8.459 1.00 93.62 96 SER A CA 1
ATOM 774 C C . SER A 1 96 ? -14.835 3.103 9.069 1.00 93.62 96 SER A C 1
ATOM 776 O O . SER A 1 96 ? -15.005 3.591 10.183 1.00 93.62 96 SER A O 1
ATOM 778 N N . VAL A 1 97 ? -13.755 3.350 8.337 1.00 93.94 97 VAL A N 1
ATOM 779 C CA . VAL A 1 97 ? -12.775 4.386 8.670 1.00 93.94 97 VAL A CA 1
ATOM 780 C C . VAL A 1 97 ? -12.802 5.405 7.549 1.00 93.94 97 VAL A C 1
ATOM 782 O O . VAL A 1 97 ? -12.404 5.097 6.426 1.00 93.94 97 VAL A O 1
ATOM 785 N N . ARG A 1 98 ? -13.277 6.609 7.844 1.00 95.25 98 ARG A N 1
ATOM 786 C CA . ARG A 1 98 ? -13.344 7.718 6.892 1.00 95.25 98 ARG A CA 1
ATOM 787 C C . ARG A 1 98 ? -12.274 8.731 7.219 1.00 95.25 98 ARG A C 1
ATOM 789 O O . ARG A 1 98 ? -11.842 8.847 8.361 1.00 95.25 98 ARG A O 1
ATOM 796 N N . GLY A 1 99 ? -11.829 9.479 6.231 1.00 92.88 99 GLY A N 1
ATOM 797 C CA . GLY A 1 99 ? -10.862 10.519 6.501 1.00 92.88 99 GLY A CA 1
ATOM 798 C C . GLY A 1 99 ? -10.512 11.350 5.296 1.00 92.88 99 GLY A C 1
ATOM 799 O O . GLY A 1 99 ? -10.993 11.142 4.185 1.00 92.88 99 GLY A O 1
ATOM 800 N N . LYS A 1 100 ? -9.647 12.319 5.555 1.00 91.62 100 LYS A N 1
ATOM 801 C CA . LYS A 1 100 ? -9.178 13.289 4.586 1.00 91.62 100 LYS A CA 1
ATOM 802 C C . LYS A 1 100 ? -7.706 13.579 4.809 1.00 91.62 100 LYS A C 1
ATOM 804 O O . LYS A 1 100 ? -7.275 13.843 5.932 1.00 91.62 100 LYS A O 1
ATOM 809 N N . ILE A 1 101 ? -6.951 13.578 3.721 1.00 86.94 101 ILE A N 1
ATOM 810 C CA . ILE A 1 101 ? -5.554 13.991 3.667 1.00 86.94 101 ILE A CA 1
ATOM 811 C C . ILE A 1 101 ? -5.473 15.260 2.823 1.00 86.94 101 ILE A C 1
ATOM 813 O O . ILE A 1 101 ? -5.800 15.262 1.636 1.00 86.94 101 ILE A O 1
ATOM 817 N N . VAL A 1 102 ? -5.036 16.360 3.437 1.00 82.62 102 VAL A N 1
ATOM 818 C CA . VAL A 1 102 ? -4.766 17.633 2.758 1.00 82.62 102 VAL A CA 1
ATOM 819 C C . VAL A 1 102 ? -3.348 18.069 3.089 1.00 82.62 102 VAL A C 1
ATOM 821 O O . VAL A 1 102 ? -3.106 18.716 4.106 1.00 82.62 102 VAL A O 1
ATOM 824 N N . ARG A 1 103 ? -2.396 17.755 2.203 1.00 72.50 103 ARG A N 1
ATOM 825 C CA . ARG A 1 103 ? -0.964 18.007 2.441 1.00 72.50 103 ARG A CA 1
ATOM 826 C C . ARG A 1 103 ? -0.522 17.329 3.748 1.00 72.50 103 ARG A C 1
ATOM 828 O O . ARG A 1 103 ? -0.472 16.109 3.795 1.00 72.50 103 ARG A O 1
ATOM 835 N N . THR A 1 104 ? -0.224 18.100 4.792 1.00 68.94 104 THR A N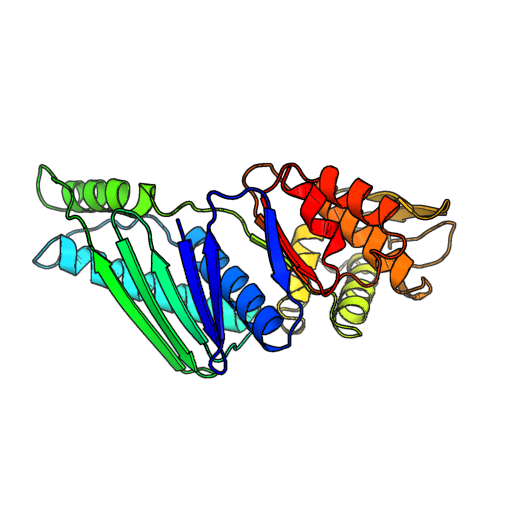 1
ATOM 836 C CA . THR A 1 104 ? 0.170 17.613 6.124 1.00 68.94 104 THR A CA 1
ATOM 837 C C . THR A 1 104 ? -0.994 17.534 7.114 1.00 68.94 104 THR A C 1
ATOM 839 O O . THR A 1 104 ? -0.829 16.989 8.204 1.00 68.94 104 THR A O 1
ATOM 842 N N . ALA A 1 105 ? -2.169 18.064 6.763 1.00 74.69 105 ALA A N 1
ATOM 843 C CA . ALA A 1 105 ? -3.362 17.978 7.592 1.00 74.69 105 ALA A CA 1
ATOM 844 C C . ALA A 1 105 ? -4.071 16.639 7.356 1.00 74.69 105 ALA A C 1
ATOM 846 O O . ALA A 1 105 ? -4.380 16.280 6.218 1.00 74.69 105 ALA A O 1
ATOM 847 N N . LEU A 1 106 ? -4.334 15.920 8.447 1.00 82.06 106 LEU A N 1
ATOM 848 C CA . LEU A 1 106 ? -4.969 14.606 8.449 1.00 82.06 106 LEU A CA 1
ATOM 849 C C . LEU A 1 106 ? -6.206 14.653 9.346 1.00 82.06 106 LEU A C 1
ATOM 851 O O . LEU A 1 106 ? -6.093 14.989 10.525 1.00 82.06 106 LEU A O 1
ATOM 855 N N . GLY A 1 107 ? -7.364 14.316 8.785 1.00 79.56 107 GLY A N 1
ATOM 856 C CA . GLY A 1 107 ? -8.604 14.079 9.522 1.00 79.56 107 GLY A CA 1
ATOM 857 C C . GLY A 1 107 ? -9.020 12.622 9.364 1.00 79.56 107 GLY A C 1
ATOM 858 O O . GLY A 1 107 ? -8.952 12.092 8.257 1.00 79.56 107 GLY A O 1
ATOM 859 N N . VAL A 1 108 ? -9.419 11.971 10.454 1.00 84.06 108 VAL A N 1
ATOM 860 C CA . VAL A 1 108 ? -9.891 10.581 10.452 1.00 84.06 108 VAL A CA 1
ATOM 861 C C . VAL A 1 108 ? -11.108 10.483 11.365 1.00 84.06 108 VAL A C 1
ATOM 863 O O . VAL A 1 108 ? -11.157 11.120 12.411 1.00 84.06 108 VAL A O 1
ATOM 866 N N . GLU A 1 109 ? -12.081 9.685 10.966 1.00 87.31 109 GLU A N 1
ATOM 867 C CA . GLU A 1 109 ? -13.279 9.348 11.718 1.00 87.31 109 GLU A CA 1
ATOM 868 C C . GLU A 1 109 ? -13.481 7.832 11.652 1.00 87.31 109 GLU A C 1
ATOM 870 O O . GLU A 1 109 ? -13.227 7.199 10.623 1.00 87.31 109 GLU A O 1
ATOM 875 N N . VAL A 1 110 ? -13.906 7.238 12.766 1.00 87.00 110 VAL A N 1
ATOM 876 C CA . VAL A 1 110 ? -14.066 5.788 12.904 1.00 87.00 110 VAL A CA 1
ATOM 877 C C . VAL A 1 110 ? -15.499 5.481 13.311 1.00 87.00 110 VAL A C 1
ATOM 879 O O . VAL A 1 110 ? -15.967 5.889 14.372 1.00 87.00 110 VAL A O 1
ATOM 882 N N . GLU A 1 111 ? -16.179 4.702 12.483 1.00 89.75 111 GLU A N 1
ATOM 883 C CA . GLU A 1 111 ? -17.550 4.261 12.689 1.00 89.75 111 GLU A CA 1
ATOM 884 C C . GLU A 1 111 ? -17.583 2.736 12.858 1.00 89.75 111 GLU A C 1
ATOM 886 O O . GLU A 1 111 ? -17.099 1.985 12.010 1.00 89.75 111 GLU A O 1
ATOM 891 N N . VAL A 1 112 ? -18.194 2.262 13.947 1.00 85.12 112 VAL A N 1
ATOM 892 C CA . VAL A 1 112 ? -18.470 0.834 14.165 1.00 85.12 112 VAL A CA 1
ATOM 893 C C . VAL A 1 112 ? -19.895 0.568 13.692 1.00 85.12 112 VAL A C 1
ATOM 895 O O . VAL A 1 112 ? -20.847 0.993 14.342 1.00 85.12 112 VAL A O 1
ATOM 898 N N . LYS A 1 113 ? -20.037 -0.119 12.555 1.00 86.56 113 LYS A N 1
ATOM 899 C CA . LYS A 1 113 ? -21.336 -0.373 11.901 1.00 86.56 113 LYS A CA 1
ATOM 900 C C . LYS A 1 113 ? -22.148 -1.437 12.623 1.00 86.56 113 LYS A C 1
ATOM 902 O O . LYS A 1 113 ? -23.373 -1.382 12.662 1.00 86.56 113 LYS A O 1
ATOM 907 N N . LYS A 1 114 ? -21.449 -2.433 13.162 1.00 80.25 114 LYS A N 1
ATOM 908 C CA . LYS A 1 114 ? -22.038 -3.571 13.859 1.00 80.25 114 LYS A CA 1
ATOM 909 C C . LYS A 1 114 ? -21.256 -3.798 15.137 1.00 80.25 114 LYS A C 1
ATOM 911 O O . LYS A 1 114 ? -20.116 -4.255 15.088 1.00 80.25 114 LYS A O 1
ATOM 916 N N . VAL A 1 115 ? -21.870 -3.447 16.263 1.00 79.25 115 VAL A N 1
ATOM 917 C CA . VAL A 1 115 ? -21.284 -3.682 17.581 1.00 79.25 115 VAL A CA 1
ATOM 918 C C . VAL A 1 115 ? -21.342 -5.184 17.862 1.00 79.25 115 VAL A C 1
ATOM 920 O O . VAL A 1 115 ? -22.434 -5.755 17.855 1.00 79.25 115 VAL A O 1
ATOM 923 N N . PRO A 1 116 ? -20.197 -5.851 18.059 1.00 78.56 116 PRO A N 1
ATOM 924 C CA . PRO A 1 116 ? -20.188 -7.260 18.405 1.00 78.56 116 PRO A CA 1
ATOM 925 C C . PRO A 1 116 ? -20.729 -7.501 19.820 1.00 78.56 116 PRO A C 1
ATOM 927 O O . PRO A 1 116 ? -20.554 -6.665 20.706 1.00 78.56 116 PRO A O 1
ATOM 930 N N . GLU A 1 117 ? -21.324 -8.669 20.063 1.00 78.12 117 GLU A N 1
ATOM 931 C CA . GLU A 1 117 ? -21.646 -9.095 21.427 1.00 78.12 117 GLU A CA 1
ATOM 932 C C . GLU A 1 117 ? -20.362 -9.492 22.161 1.00 78.12 117 GLU A C 1
ATOM 934 O O . GLU A 1 117 ? -19.721 -10.500 21.846 1.00 78.12 117 GLU A O 1
ATOM 939 N N . VAL A 1 118 ? -19.983 -8.689 23.153 1.00 78.19 118 VAL A N 1
ATOM 940 C CA . VAL A 1 118 ? -18.797 -8.922 23.975 1.00 78.19 118 VAL A CA 1
ATOM 941 C C . VAL A 1 118 ? -19.237 -9.336 25.372 1.00 78.19 118 VAL A C 1
ATOM 943 O O . VAL A 1 118 ? -19.890 -8.574 26.079 1.00 78.19 118 VAL A O 1
ATOM 946 N N . GLN A 1 119 ? -18.863 -10.547 25.784 1.00 71.25 119 GLN A N 1
ATOM 947 C CA . GLN A 1 119 ? -19.075 -11.015 27.152 1.00 71.25 119 GLN A CA 1
ATOM 948 C C . GLN A 1 119 ? -17.896 -10.621 28.054 1.00 71.25 119 GLN A C 1
ATOM 950 O O . GLN A 1 119 ? -16.734 -10.695 27.644 1.00 71.25 119 GLN A O 1
ATOM 955 N N . GLY A 1 120 ? -18.199 -10.253 29.302 1.00 71.19 120 GLY A N 1
ATOM 956 C CA . GLY A 1 120 ? -17.212 -9.905 30.330 1.00 71.19 120 GLY A CA 1
ATOM 957 C C . GLY A 1 120 ? -17.039 -8.399 30.552 1.00 71.19 120 GLY A C 1
ATOM 958 O O . GLY A 1 120 ? -17.797 -7.584 30.037 1.00 71.19 120 GLY A O 1
ATOM 959 N N . SER A 1 121 ? -16.040 -8.026 31.355 1.00 75.19 121 SER A N 1
ATOM 960 C CA . SER A 1 121 ? -15.713 -6.634 31.683 1.00 75.19 121 SER A CA 1
ATOM 961 C C . SER A 1 121 ? -14.199 -6.414 31.749 1.00 75.19 121 SER A C 1
ATOM 963 O O . SER A 1 121 ? -13.415 -7.358 31.871 1.00 75.19 121 SER A O 1
ATOM 965 N N . GLY A 1 122 ? -13.772 -5.153 31.648 1.00 80.25 122 GLY A N 1
ATOM 966 C CA . GLY A 1 122 ? -12.361 -4.786 31.759 1.00 80.25 122 GLY A CA 1
ATOM 967 C C . GLY A 1 122 ? -11.510 -5.221 30.551 1.00 80.25 122 GLY A C 1
ATOM 968 O O . GLY A 1 122 ? -12.000 -5.220 29.419 1.00 80.25 122 GLY A O 1
ATOM 969 N N . PRO A 1 123 ? -10.226 -5.575 30.756 1.00 82.81 123 PRO A N 1
ATOM 970 C CA . PRO A 1 123 ? -9.285 -5.839 29.661 1.00 82.81 123 PRO A CA 1
ATOM 971 C C . PRO A 1 123 ? -9.658 -6.990 28.723 1.00 82.81 123 PRO A C 1
ATOM 973 O O . PRO A 1 123 ? -9.350 -6.932 27.533 1.00 82.81 123 PRO A O 1
ATOM 976 N N . SER A 1 124 ? -10.316 -8.032 29.235 1.00 84.62 124 SER A N 1
ATOM 977 C CA . SER A 1 124 ? -10.734 -9.183 28.426 1.00 84.62 124 SER A CA 1
ATOM 978 C C . SER A 1 124 ? -11.832 -8.807 27.431 1.00 84.62 124 SER A C 1
ATOM 980 O O . SER A 1 124 ? -11.772 -9.214 26.272 1.00 84.62 124 SER A O 1
ATOM 982 N N . ALA A 1 125 ? -12.787 -7.970 27.847 1.00 86.25 125 ALA A N 1
ATOM 983 C CA . ALA A 1 125 ? -13.819 -7.437 26.965 1.00 86.25 125 ALA A CA 1
ATOM 984 C C . ALA A 1 125 ? -13.207 -6.574 25.846 1.00 86.25 125 ALA A C 1
ATOM 986 O O . ALA A 1 125 ? -13.556 -6.740 24.679 1.00 86.25 125 ALA A O 1
ATOM 987 N N . MET A 1 126 ? -12.227 -5.722 26.171 1.00 89.00 126 MET A N 1
ATOM 988 C CA . MET A 1 126 ? -11.522 -4.894 25.182 1.00 89.00 126 MET A CA 1
ATOM 989 C C . MET A 1 126 ? -10.796 -5.737 24.130 1.00 89.00 126 MET A C 1
ATOM 991 O O . MET A 1 126 ? -10.896 -5.466 22.935 1.00 89.00 126 MET A O 1
ATOM 995 N N . LEU A 1 127 ? -10.105 -6.792 24.568 1.00 88.00 127 LEU A N 1
ATOM 996 C CA . LEU A 1 127 ? -9.399 -7.702 23.669 1.00 88.00 127 LEU A CA 1
ATOM 997 C C . LEU A 1 127 ? -10.362 -8.469 22.750 1.00 88.00 127 LEU A C 1
ATOM 999 O O . LEU A 1 127 ? -10.082 -8.629 21.563 1.00 88.00 127 LEU A O 1
ATOM 1003 N N . ASN A 1 128 ? -11.495 -8.932 23.282 1.00 87.69 128 ASN A N 1
ATOM 1004 C CA . ASN A 1 128 ? -12.510 -9.645 22.504 1.00 87.69 128 ASN A CA 1
ATOM 1005 C C . ASN A 1 128 ? -13.163 -8.733 21.456 1.00 87.69 128 ASN A C 1
ATOM 1007 O O . ASN A 1 128 ? -13.302 -9.140 20.298 1.00 87.69 128 ASN A O 1
ATOM 1011 N N . LEU A 1 129 ? -13.495 -7.494 21.840 1.00 89.56 129 LEU A N 1
ATOM 1012 C CA . LEU A 1 129 ? -13.997 -6.476 20.919 1.00 89.56 129 LEU A CA 1
ATOM 1013 C C . LEU A 1 129 ? -12.989 -6.217 19.791 1.00 89.56 129 LEU A C 1
ATOM 1015 O O . LEU A 1 129 ? -13.346 -6.266 18.614 1.00 89.56 129 LEU A O 1
ATOM 1019 N N . ASP A 1 130 ? -11.718 -6.001 20.142 1.00 89.62 130 ASP A N 1
ATOM 1020 C CA . ASP A 1 130 ? -10.646 -5.771 19.174 1.00 89.62 130 ASP A CA 1
ATOM 1021 C C . ASP A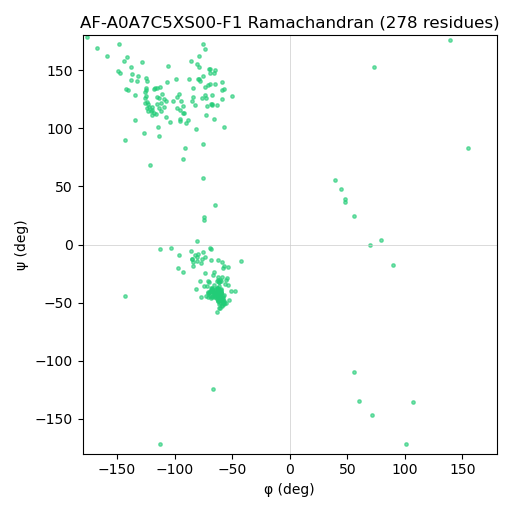 1 130 ? -10.458 -6.949 18.220 1.00 89.62 130 ASP A C 1
ATOM 1023 O O . ASP A 1 130 ? -10.287 -6.761 17.013 1.00 89.62 130 ASP A O 1
ATOM 1027 N N . TYR A 1 131 ? -10.511 -8.176 18.744 1.00 88.44 131 TYR A N 1
ATOM 1028 C CA . TYR A 1 131 ? -10.412 -9.373 17.925 1.00 88.44 131 TYR A CA 1
ATOM 1029 C C . TYR A 1 131 ? -11.498 -9.391 16.854 1.00 88.44 131 TYR A C 1
ATOM 1031 O O . TYR A 1 131 ? -11.181 -9.590 15.683 1.00 88.44 131 TYR A O 1
ATOM 1039 N N . GLN A 1 132 ? -12.746 -9.141 17.247 1.00 87.75 132 GLN A N 1
ATOM 1040 C CA . GLN A 1 132 ? -13.897 -9.184 16.352 1.00 87.75 132 GLN A CA 1
ATOM 1041 C C . GLN A 1 132 ? -13.883 -8.032 15.338 1.00 87.75 132 GLN A C 1
ATOM 1043 O O . GLN A 1 132 ? -14.063 -8.287 14.150 1.00 87.75 132 GLN A O 1
ATOM 1048 N N . LEU A 1 133 ? -13.588 -6.799 15.764 1.00 87.94 133 LEU A N 1
ATOM 1049 C CA . LEU A 1 133 ? -13.559 -5.631 14.875 1.00 87.94 133 LEU A CA 1
ATOM 1050 C C . LEU A 1 133 ? -12.365 -5.646 13.910 1.00 87.94 133 LEU A C 1
ATOM 1052 O O . LEU A 1 133 ? -12.517 -5.344 12.726 1.00 87.94 133 LEU A O 1
ATOM 1056 N N . GLN A 1 134 ? -11.171 -6.030 14.374 1.00 88.12 134 GLN A N 1
ATOM 1057 C CA . GLN A 1 134 ? -9.997 -6.099 13.499 1.00 88.12 134 GLN A CA 1
ATOM 1058 C C . GLN A 1 134 ? -9.943 -7.375 12.647 1.00 88.12 134 GLN A C 1
ATOM 1060 O O . GLN A 1 134 ? -9.110 -7.444 11.746 1.00 88.12 134 GLN A O 1
ATOM 1065 N N . ARG A 1 135 ? -10.781 -8.394 12.891 1.00 85.94 135 ARG A N 1
ATOM 1066 C CA . ARG A 1 135 ? -10.802 -9.617 12.062 1.00 85.94 135 ARG A CA 1
ATOM 1067 C C . ARG A 1 135 ? -11.121 -9.306 10.602 1.00 85.94 135 ARG A C 1
ATOM 1069 O O . ARG A 1 135 ? -10.524 -9.897 9.707 1.00 85.94 135 ARG A O 1
ATOM 1076 N N . ASP A 1 136 ? -12.034 -8.368 10.374 1.00 83.44 136 ASP A N 1
ATOM 1077 C CA . ASP A 1 136 ? -12.497 -8.026 9.028 1.00 83.44 136 ASP A CA 1
ATOM 1078 C C . ASP A 1 136 ? -11.571 -7.007 8.337 1.00 83.44 136 ASP A C 1
ATOM 1080 O O . ASP A 1 136 ? -11.650 -6.803 7.119 1.00 83.44 136 ASP A O 1
ATOM 1084 N N . LEU A 1 137 ? -10.664 -6.387 9.105 1.00 84.94 137 LEU A N 1
ATOM 1085 C CA . LEU A 1 137 ? -9.544 -5.606 8.594 1.00 84.94 137 LEU A CA 1
ATOM 1086 C C . LEU A 1 137 ? -8.485 -6.577 8.070 1.00 84.94 137 LEU A C 1
ATOM 1088 O O . LEU A 1 137 ? -7.561 -6.974 8.778 1.00 84.94 137 LEU A O 1
ATOM 1092 N N . LEU A 1 138 ? -8.638 -6.983 6.810 1.00 83.88 138 LEU A N 1
ATOM 1093 C CA . LEU A 1 138 ? -7.669 -7.815 6.102 1.00 83.88 138 LEU A CA 1
ATOM 1094 C C . LEU A 1 138 ? -6.298 -7.111 6.104 1.00 83.88 138 LEU A C 1
ATOM 1096 O O . LEU A 1 138 ? -6.069 -6.198 5.312 1.00 83.88 138 LEU A O 1
ATOM 1100 N N . LYS A 1 139 ? -5.381 -7.530 6.989 1.00 89.38 139 LYS A N 1
ATOM 1101 C CA . LYS A 1 139 ? -4.020 -6.969 7.133 1.00 89.38 139 LYS A CA 1
ATOM 1102 C C . LYS A 1 139 ? -3.091 -7.423 6.003 1.00 89.38 139 LYS A C 1
ATOM 1104 O O . LYS A 1 139 ? -2.055 -8.043 6.237 1.00 89.38 139 LYS A O 1
ATOM 1109 N N . LEU A 1 140 ? -3.501 -7.135 4.771 1.00 90.69 140 LEU A N 1
ATOM 1110 C CA . LEU A 1 140 ? -2.761 -7.441 3.555 1.00 90.69 140 LEU A CA 1
ATOM 1111 C C . LEU A 1 140 ? -1.467 -6.628 3.508 1.00 90.69 140 LEU A C 1
ATOM 1113 O O . LEU A 1 140 ? -1.402 -5.495 3.985 1.00 90.69 140 LEU A O 1
ATOM 1117 N N . ASN A 1 141 ? -0.431 -7.207 2.916 1.00 90.81 141 ASN A N 1
ATOM 1118 C CA . ASN A 1 141 ? 0.845 -6.539 2.718 1.00 90.81 141 ASN A CA 1
ATOM 1119 C C . ASN A 1 141 ? 0.869 -5.837 1.353 1.00 90.81 141 ASN A C 1
ATOM 1121 O O . ASN A 1 141 ? 0.839 -6.524 0.332 1.00 90.81 141 ASN A O 1
ATOM 1125 N N . PRO A 1 142 ? 0.916 -4.498 1.308 1.00 92.12 142 PRO A N 1
ATOM 1126 C CA . PRO A 1 142 ? 1.011 -3.791 0.045 1.00 92.12 142 PRO A CA 1
ATOM 1127 C C . PRO A 1 142 ? 2.471 -3.706 -0.430 1.00 92.12 142 PRO A C 1
ATOM 1129 O O . PRO A 1 142 ? 3.368 -3.336 0.329 1.00 92.12 142 PRO A O 1
ATOM 1132 N N . ILE A 1 143 ? 2.690 -3.991 -1.708 1.00 89.62 143 ILE A N 1
ATOM 1133 C CA . ILE A 1 143 ? 3.927 -3.733 -2.452 1.00 89.62 143 ILE A CA 1
ATOM 1134 C C . ILE A 1 143 ? 3.561 -2.736 -3.548 1.00 89.62 143 ILE A C 1
ATOM 1136 O O . ILE A 1 143 ? 2.535 -2.908 -4.198 1.00 89.62 143 ILE A O 1
ATOM 1140 N N . ILE A 1 144 ? 4.365 -1.697 -3.760 1.00 88.50 144 ILE A N 1
ATOM 1141 C CA . ILE A 1 144 ? 4.131 -0.724 -4.832 1.00 88.50 144 ILE A CA 1
ATOM 1142 C C . ILE A 1 144 ? 5.353 -0.613 -5.734 1.00 88.50 144 ILE A C 1
ATOM 1144 O O . ILE A 1 144 ? 6.475 -0.531 -5.241 1.00 88.50 144 ILE A O 1
ATOM 1148 N N . LEU A 1 145 ? 5.114 -0.610 -7.044 1.00 87.00 145 LEU A N 1
ATOM 1149 C CA . LEU A 1 145 ? 6.095 -0.411 -8.106 1.00 87.00 145 LEU A CA 1
ATOM 1150 C C . LEU A 1 145 ? 5.772 0.922 -8.811 1.00 87.00 145 LEU A C 1
ATOM 1152 O O . LEU A 1 145 ? 4.898 0.955 -9.683 1.00 87.00 145 LEU A O 1
ATOM 1156 N N . PRO A 1 146 ? 6.394 2.041 -8.392 1.00 81.56 146 PRO A N 1
ATOM 1157 C CA . PRO A 1 146 ? 6.068 3.372 -8.892 1.00 81.56 146 PRO A CA 1
ATOM 1158 C C . PRO A 1 146 ? 6.929 3.734 -10.114 1.00 81.56 146 PRO A C 1
ATOM 1160 O O . PRO A 1 146 ? 7.940 4.417 -9.962 1.00 81.56 146 PRO A O 1
ATOM 1163 N N . PHE A 1 147 ? 6.558 3.303 -11.326 1.00 73.81 147 PHE A N 1
ATOM 1164 C CA . PHE A 1 147 ? 7.376 3.484 -12.545 1.00 73.81 147 PHE A CA 1
ATOM 1165 C C . PHE A 1 147 ? 7.403 4.919 -13.128 1.00 73.81 147 PHE A C 1
ATOM 1167 O O . PHE A 1 147 ? 7.744 5.124 -14.291 1.00 73.81 147 PHE A O 1
ATOM 1174 N N . GLU A 1 148 ? 7.099 5.966 -12.351 1.00 67.56 148 GLU A N 1
ATOM 1175 C CA . GLU A 1 148 ? 7.199 7.340 -12.866 1.00 67.56 148 GLU A CA 1
ATOM 1176 C C . GLU A 1 148 ? 8.666 7.781 -13.145 1.00 67.56 148 GLU A C 1
ATOM 1178 O O . GLU A 1 148 ? 9.571 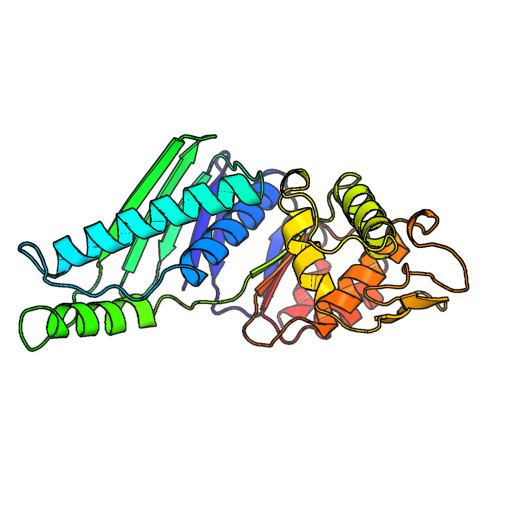7.723 -12.303 1.00 67.56 148 GLU A O 1
ATOM 1183 N N . ARG A 1 149 ? 8.841 8.282 -14.379 1.00 58.88 149 ARG A N 1
ATOM 1184 C CA . ARG A 1 149 ? 9.983 8.278 -15.327 1.00 58.88 149 ARG A CA 1
ATOM 1185 C C . ARG A 1 149 ? 11.440 8.532 -14.909 1.00 58.88 149 ARG A C 1
ATOM 1187 O O . ARG A 1 149 ? 12.308 8.288 -15.738 1.00 58.88 149 ARG A O 1
ATOM 1194 N N . VAL A 1 150 ? 11.778 9.040 -13.724 1.00 59.81 150 VAL A N 1
ATOM 1195 C CA . VAL A 1 150 ? 13.201 9.364 -13.414 1.00 59.81 150 VAL A CA 1
ATOM 1196 C C . VAL A 1 150 ? 13.568 9.063 -11.971 1.00 59.81 150 VAL A C 1
ATOM 1198 O O . VAL A 1 150 ? 14.609 8.464 -11.710 1.00 59.81 150 VAL A O 1
ATOM 1201 N N . GLY A 1 151 ? 12.702 9.437 -11.026 1.00 61.00 151 GLY A N 1
ATOM 1202 C CA . GLY A 1 151 ? 12.953 9.218 -9.601 1.00 61.00 151 GLY A CA 1
ATOM 1203 C C . GLY A 1 151 ? 13.087 7.737 -9.253 1.00 61.00 151 GLY A C 1
ATOM 1204 O O . GLY A 1 151 ? 13.928 7.378 -8.434 1.00 61.00 151 GLY A O 1
ATOM 1205 N N . PHE A 1 152 ? 12.316 6.883 -9.931 1.00 70.88 152 PHE A N 1
ATOM 1206 C CA . PHE A 1 152 ? 12.381 5.435 -9.782 1.00 70.88 152 PHE A CA 1
ATOM 1207 C C . PHE A 1 152 ? 13.738 4.860 -10.208 1.00 70.88 152 PHE A C 1
ATOM 1209 O O . PHE A 1 152 ? 14.443 4.268 -9.391 1.00 70.88 152 PHE A O 1
ATOM 1216 N N . PHE A 1 153 ? 14.136 5.094 -11.461 1.00 68.75 153 PHE A N 1
ATOM 1217 C CA . PHE A 1 153 ? 15.398 4.593 -12.010 1.00 68.75 153 PHE A CA 1
ATOM 1218 C C . PHE A 1 153 ? 16.611 5.148 -11.265 1.00 68.75 153 PHE A C 1
ATOM 1220 O O . PHE A 1 153 ? 17.554 4.411 -10.987 1.00 68.75 153 PHE A O 1
ATOM 1227 N N . TYR A 1 154 ? 16.567 6.426 -10.877 1.00 65.81 154 TYR A N 1
ATOM 1228 C CA . TYR A 1 154 ? 17.611 7.040 -10.064 1.00 65.81 154 TYR A CA 1
ATOM 1229 C C . TYR A 1 154 ? 17.728 6.375 -8.686 1.00 65.81 154 TYR A C 1
ATOM 1231 O O . TYR A 1 154 ? 18.827 5.997 -8.283 1.00 65.81 154 TYR A O 1
ATOM 1239 N N . ALA A 1 155 ? 16.611 6.185 -7.974 1.00 66.38 155 ALA A N 1
ATOM 1240 C CA . ALA A 1 155 ? 16.609 5.533 -6.665 1.00 66.38 155 ALA A CA 1
ATOM 1241 C C . ALA A 1 155 ? 17.074 4.070 -6.748 1.00 66.38 155 ALA A C 1
ATOM 1243 O O . ALA A 1 155 ? 17.852 3.625 -5.905 1.00 66.38 155 ALA A O 1
ATOM 1244 N N . PHE A 1 156 ? 16.633 3.339 -7.777 1.00 69.62 156 PHE A N 1
ATOM 1245 C CA . PHE A 1 156 ? 17.030 1.950 -8.006 1.00 69.62 156 PHE A CA 1
ATOM 1246 C C . PHE A 1 156 ? 18.516 1.829 -8.365 1.00 69.62 156 PHE A C 1
ATOM 1248 O O . PHE A 1 156 ? 19.213 0.978 -7.816 1.00 69.62 156 PHE A O 1
ATOM 1255 N N . GLY A 1 157 ? 19.035 2.736 -9.197 1.00 64.19 157 GLY A N 1
ATOM 1256 C CA . GLY A 1 157 ? 20.464 2.825 -9.495 1.00 64.19 157 GLY A CA 1
ATOM 1257 C C . GLY A 1 157 ? 21.307 3.129 -8.253 1.00 64.19 157 GLY A C 1
ATOM 1258 O O . GLY A 1 157 ? 22.279 2.427 -7.993 1.00 64.19 157 GLY A O 1
ATOM 1259 N N . GLN A 1 158 ? 20.918 4.123 -7.443 1.00 63.41 158 GLN A N 1
ATOM 1260 C CA . GLN A 1 158 ? 21.620 4.476 -6.197 1.00 63.41 158 GLN A CA 1
ATOM 1261 C C . GLN A 1 158 ? 21.670 3.314 -5.195 1.00 63.41 158 GLN A C 1
ATOM 1263 O O . GLN A 1 158 ? 22.693 3.115 -4.545 1.00 63.41 158 GLN A O 1
ATOM 1268 N N . PHE A 1 159 ? 20.596 2.526 -5.088 1.00 62.03 159 PHE A N 1
ATOM 1269 C CA . PHE A 1 159 ? 20.564 1.341 -4.229 1.00 62.03 159 PHE A CA 1
ATOM 1270 C C . PHE A 1 159 ? 21.643 0.320 -4.596 1.00 62.03 159 PHE A C 1
ATOM 1272 O O . PHE A 1 159 ? 22.368 -0.140 -3.717 1.00 62.03 159 PHE A O 1
ATOM 1279 N N . VAL A 1 160 ? 21.771 0.009 -5.886 1.00 60.50 160 VAL A N 1
ATOM 1280 C CA . VAL A 1 160 ? 22.745 -0.970 -6.379 1.00 60.50 160 VAL A CA 1
ATOM 1281 C C . VAL A 1 160 ? 24.187 -0.542 -6.109 1.00 60.50 160 VAL A C 1
ATOM 1283 O O . VAL A 1 160 ? 25.030 -1.398 -5.879 1.00 60.50 160 VAL A O 1
ATOM 1286 N N . PHE A 1 161 ? 24.481 0.760 -6.093 1.00 55.41 161 PHE A N 1
ATOM 1287 C CA . PHE A 1 161 ? 25.801 1.256 -5.690 1.00 55.41 161 PHE A CA 1
ATOM 1288 C C . PHE A 1 161 ? 25.989 1.237 -4.169 1.00 55.41 161 PHE A C 1
ATOM 1290 O O . PHE A 1 161 ? 27.017 0.768 -3.684 1.00 55.41 161 PHE A O 1
ATOM 1297 N N . ALA A 1 162 ? 24.998 1.695 -3.400 1.00 54.16 162 ALA A N 1
ATOM 1298 C CA . ALA A 1 162 ? 25.094 1.776 -1.941 1.00 54.16 162 ALA A CA 1
ATOM 1299 C C . ALA A 1 162 ? 25.271 0.407 -1.262 1.00 54.16 162 ALA A C 1
ATOM 1301 O O . ALA A 1 162 ? 25.873 0.335 -0.196 1.00 54.16 162 ALA A O 1
ATOM 1302 N N . SER A 1 163 ? 24.780 -0.672 -1.875 1.00 53.31 163 SER A N 1
ATOM 1303 C CA . SER A 1 163 ? 24.933 -2.041 -1.373 1.00 53.31 163 SER A CA 1
ATOM 1304 C C . SER A 1 163 ? 26.353 -2.615 -1.553 1.00 53.31 163 SER A C 1
ATOM 1306 O O . SER A 1 163 ? 26.664 -3.665 -1.001 1.00 53.31 163 SER A O 1
ATOM 1308 N N . THR A 1 164 ? 27.220 -1.943 -2.321 1.00 51.78 164 THR A N 1
ATOM 1309 C CA . THR A 1 164 ? 28.600 -2.391 -2.614 1.00 51.78 164 THR A CA 1
ATOM 1310 C C . THR A 1 164 ? 29.661 -1.765 -1.718 1.00 51.78 164 THR A C 1
ATOM 1312 O O . THR A 1 164 ? 30.748 -2.320 -1.572 1.00 51.78 164 THR A O 1
ATOM 1315 N N . GLU A 1 165 ? 29.354 -0.630 -1.091 1.00 50.91 165 GLU A N 1
ATOM 1316 C CA . GLU A 1 165 ? 30.186 -0.078 -0.026 1.00 50.91 165 GLU A CA 1
ATOM 1317 C C . GLU A 1 165 ? 29.861 -0.834 1.272 1.00 50.91 165 GLU A C 1
ATOM 1319 O O . GLU A 1 165 ? 28.699 -1.150 1.516 1.00 50.91 165 GLU A O 1
ATOM 1324 N N . GLU A 1 166 ? 30.851 -1.123 2.127 1.00 48.50 166 GLU A N 1
ATOM 1325 C CA . GLU A 1 166 ? 30.713 -1.837 3.420 1.00 48.50 166 GLU A CA 1
ATOM 1326 C C . GLU A 1 166 ? 29.867 -1.080 4.480 1.00 48.50 166 GLU A C 1
ATOM 1328 O O . GLU A 1 166 ? 30.128 -1.115 5.683 1.00 48.50 166 GLU A O 1
ATOM 1333 N N . ARG A 1 167 ? 28.838 -0.348 4.054 1.00 43.75 167 ARG A N 1
ATOM 1334 C CA . ARG A 1 167 ? 27.894 0.384 4.887 1.00 43.75 167 ARG A CA 1
ATOM 1335 C C . ARG A 1 167 ? 26.576 -0.384 4.946 1.00 43.75 167 ARG A C 1
ATOM 1337 O O . ARG A 1 167 ? 25.783 -0.309 4.008 1.00 43.75 167 ARG A O 1
ATOM 1344 N N . PRO A 1 168 ? 26.246 -1.056 6.058 1.00 48.84 168 PRO A N 1
ATOM 1345 C CA . PRO A 1 168 ? 24.869 -1.448 6.262 1.00 48.84 168 PRO A CA 1
ATOM 1346 C C . PRO A 1 168 ? 24.069 -0.193 6.635 1.00 48.84 168 PRO A C 1
ATOM 1348 O O . PRO A 1 168 ? 24.440 0.538 7.552 1.00 48.84 168 PRO A O 1
ATOM 1351 N N . SER A 1 169 ? 22.955 0.054 5.945 1.00 47.84 169 SER A N 1
ATOM 1352 C CA . SER A 1 169 ? 21.612 0.135 6.559 1.00 47.84 169 SER A CA 1
ATOM 1353 C C . SER A 1 169 ? 20.630 0.991 5.745 1.00 47.84 169 SER A C 1
ATOM 1355 O O . SER A 1 169 ? 20.341 2.136 6.070 1.00 47.84 169 SER A O 1
ATOM 1357 N N . GLY A 1 170 ? 20.026 0.372 4.728 1.00 52.12 170 GLY A N 1
ATOM 1358 C CA . GLY A 1 170 ? 18.779 0.836 4.116 1.00 52.12 170 GLY A CA 1
ATOM 1359 C C . GLY A 1 170 ? 18.882 2.082 3.232 1.00 52.12 170 GLY A C 1
ATOM 1360 O O . GLY A 1 170 ? 19.731 2.955 3.380 1.00 52.12 170 GLY A O 1
ATOM 1361 N N . ILE A 1 171 ? 17.965 2.175 2.277 1.00 60.16 171 ILE A N 1
ATOM 1362 C CA . ILE A 1 171 ? 17.870 3.325 1.377 1.00 60.16 171 ILE A CA 1
ATOM 1363 C C . ILE A 1 171 ? 17.392 4.544 2.167 1.00 60.16 171 ILE A C 1
ATOM 1365 O O . ILE A 1 171 ? 16.450 4.409 2.960 1.00 60.16 171 ILE A O 1
ATOM 1369 N N . PRO A 1 172 ? 17.972 5.741 1.942 1.00 60.25 172 PRO A N 1
ATOM 1370 C CA . PRO A 1 172 ? 17.529 6.955 2.605 1.00 60.25 172 PRO A CA 1
ATOM 1371 C C . PRO A 1 172 ? 16.016 7.133 2.485 1.00 60.25 172 PRO A C 1
ATOM 1373 O O . PRO A 1 172 ? 15.471 7.165 1.381 1.00 60.25 172 PRO A O 1
ATOM 1376 N N . LYS A 1 173 ? 15.335 7.352 3.618 1.00 61.19 173 LYS A N 1
ATOM 1377 C CA . LYS A 1 173 ? 13.899 7.703 3.654 1.00 61.19 173 LYS A CA 1
ATOM 1378 C C . LYS A 1 173 ? 13.565 8.924 2.778 1.00 61.19 173 LYS A C 1
ATOM 1380 O O . LYS A 1 173 ? 12.416 9.123 2.406 1.00 61.19 173 LYS A O 1
ATOM 1385 N N . ALA A 1 174 ? 14.567 9.737 2.429 1.00 59.53 174 ALA A N 1
ATOM 1386 C CA . ALA A 1 174 ? 14.451 10.838 1.477 1.00 59.53 174 ALA A CA 1
ATOM 1387 C C . ALA A 1 174 ? 13.997 10.396 0.071 1.00 59.53 174 ALA A C 1
ATOM 1389 O O . ALA A 1 174 ? 13.343 11.176 -0.612 1.00 59.53 174 ALA A O 1
ATOM 1390 N N . LEU A 1 175 ? 14.284 9.152 -0.339 1.00 63.72 175 LEU A N 1
ATOM 1391 C CA . LEU A 1 175 ? 13.833 8.574 -1.613 1.00 63.72 175 LEU A CA 1
ATOM 1392 C C . LEU A 1 175 ? 12.378 8.056 -1.557 1.00 63.72 175 LEU A C 1
ATOM 1394 O O . LEU A 1 175 ? 11.864 7.522 -2.540 1.00 63.72 175 LEU A O 1
ATOM 1398 N N . GLY A 1 176 ? 11.693 8.240 -0.423 1.00 73.81 176 GLY A N 1
ATOM 1399 C CA . GLY A 1 176 ? 10.247 8.099 -0.296 1.00 73.81 176 GLY A CA 1
ATOM 1400 C C . GLY A 1 176 ? 9.719 6.707 -0.646 1.00 73.81 176 GLY A C 1
ATOM 1401 O O . GLY A 1 176 ? 10.251 5.683 -0.220 1.00 73.81 176 GLY A O 1
ATOM 1402 N N . ILE A 1 177 ? 8.641 6.665 -1.426 1.00 71.69 177 ILE A N 1
ATOM 1403 C CA . ILE A 1 177 ? 7.957 5.429 -1.819 1.00 71.69 177 ILE A CA 1
ATOM 1404 C C . ILE A 1 177 ? 8.865 4.455 -2.592 1.00 71.69 177 ILE A C 1
ATOM 1406 O O . ILE A 1 177 ? 8.748 3.243 -2.413 1.00 71.69 177 ILE A O 1
ATOM 1410 N N . ALA A 1 17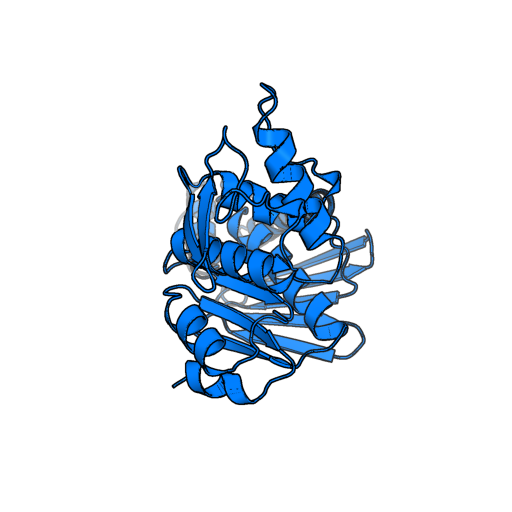8 ? 9.835 4.969 -3.358 1.00 73.50 178 ALA A N 1
ATOM 1411 C CA . ALA A 1 178 ? 10.829 4.143 -4.036 1.00 73.50 178 ALA A CA 1
ATOM 1412 C C . ALA A 1 178 ? 11.760 3.450 -3.027 1.00 73.50 178 ALA A C 1
ATOM 1414 O O . ALA A 1 178 ? 12.033 2.262 -3.162 1.00 73.50 178 ALA A O 1
ATOM 1415 N N . ALA A 1 179 ? 12.175 4.137 -1.954 1.00 68.06 179 ALA A N 1
ATOM 1416 C CA . ALA A 1 179 ? 12.966 3.511 -0.890 1.00 68.06 179 ALA A CA 1
ATOM 1417 C C . ALA A 1 179 ? 12.221 2.342 -0.235 1.00 68.06 179 ALA A C 1
ATOM 1419 O O . ALA A 1 179 ? 12.823 1.310 0.048 1.00 68.06 179 ALA A O 1
ATOM 1420 N N . ALA A 1 180 ? 10.914 2.487 0.002 1.00 65.06 180 ALA A N 1
ATOM 1421 C CA . ALA A 1 180 ? 10.100 1.430 0.597 1.00 65.06 180 ALA A CA 1
ATOM 1422 C C . ALA A 1 180 ? 10.019 0.186 -0.302 1.00 65.06 180 ALA A C 1
ATOM 1424 O O . ALA A 1 180 ? 10.166 -0.931 0.193 1.00 65.06 180 ALA A O 1
ATOM 1425 N N . MET A 1 181 ? 9.851 0.382 -1.611 1.00 73.94 181 MET A N 1
ATOM 1426 C CA . MET A 1 181 ? 9.881 -0.701 -2.591 1.00 73.94 181 MET A CA 1
ATOM 1427 C C . MET A 1 181 ? 11.238 -1.410 -2.596 1.00 73.94 181 MET A C 1
ATOM 1429 O O . MET A 1 181 ? 11.313 -2.623 -2.423 1.00 73.94 181 MET A O 1
ATOM 1433 N N . ILE A 1 182 ? 12.319 -0.656 -2.781 1.00 69.31 182 ILE A N 1
ATOM 1434 C CA . ILE A 1 182 ? 13.638 -1.235 -3.014 1.00 69.31 182 ILE A CA 1
ATOM 1435 C C . ILE A 1 182 ? 14.203 -1.868 -1.730 1.00 69.31 182 ILE A C 1
ATOM 1437 O O . ILE A 1 182 ? 14.793 -2.940 -1.795 1.00 69.31 182 ILE A O 1
ATOM 1441 N N . ASN A 1 183 ? 13.945 -1.296 -0.546 1.00 66.00 183 ASN A N 1
ATOM 1442 C CA . ASN A 1 183 ? 14.255 -1.965 0.725 1.00 66.00 183 ASN A CA 1
ATOM 1443 C C . ASN A 1 183 ? 13.476 -3.284 0.883 1.00 66.00 183 ASN A C 1
ATOM 1445 O O . ASN A 1 183 ? 13.985 -4.223 1.489 1.00 66.00 183 ASN A O 1
ATOM 1449 N N . GLY A 1 184 ? 12.259 -3.372 0.333 1.00 62.28 184 GLY A N 1
ATOM 1450 C CA . GLY A 1 184 ? 11.522 -4.633 0.235 1.00 62.28 184 GLY A CA 1
ATOM 1451 C C . GLY A 1 184 ? 12.236 -5.652 -0.659 1.00 62.28 184 GLY A C 1
ATOM 1452 O O . GLY A 1 184 ? 12.354 -6.815 -0.280 1.00 62.28 184 GLY A O 1
ATOM 1453 N N . LEU A 1 185 ? 12.786 -5.206 -1.794 1.00 63.62 185 LEU A N 1
ATOM 1454 C CA . LEU A 1 185 ? 13.554 -6.050 -2.718 1.00 63.62 185 LEU A CA 1
ATOM 1455 C C . LEU A 1 185 ? 14.916 -6.482 -2.155 1.00 63.62 185 LEU A C 1
ATOM 1457 O O . LEU A 1 185 ? 15.349 -7.591 -2.434 1.00 63.62 185 LEU A O 1
ATOM 1461 N N . ALA A 1 186 ? 15.567 -5.656 -1.332 1.00 58.03 186 ALA A N 1
ATOM 1462 C CA . ALA A 1 186 ? 16.872 -5.940 -0.719 1.00 58.03 186 ALA A CA 1
ATOM 1463 C C . ALA A 1 186 ? 16.880 -7.168 0.211 1.00 58.03 186 ALA A C 1
ATOM 1465 O O . ALA A 1 186 ? 17.942 -7.645 0.603 1.00 58.03 186 ALA A O 1
ATOM 1466 N N . THR A 1 187 ? 15.701 -7.671 0.587 1.00 55.22 187 THR A N 1
ATOM 1467 C CA . THR A 1 187 ? 15.561 -8.931 1.333 1.00 55.22 187 THR A CA 1
ATOM 1468 C C . THR A 1 187 ? 15.748 -10.171 0.458 1.00 55.22 187 THR A C 1
ATOM 1470 O O . THR A 1 187 ? 15.893 -11.274 0.987 1.00 55.22 187 THR A O 1
ATOM 1473 N N . MET A 1 188 ? 15.762 -10.010 -0.866 1.00 55.69 188 MET A N 1
ATOM 1474 C CA . MET A 1 188 ? 16.105 -11.083 -1.786 1.00 55.69 188 MET A CA 1
ATOM 1475 C C . MET A 1 188 ? 17.602 -11.339 -1.735 1.00 55.69 188 MET A C 1
ATOM 1477 O O . MET A 1 188 ? 18.397 -10.405 -1.696 1.00 55.69 188 MET A O 1
ATOM 1481 N N . GLY A 1 189 ? 17.969 -12.619 -1.694 1.00 61.00 189 GLY A N 1
ATOM 1482 C CA . GLY A 1 189 ? 19.358 -13.054 -1.761 1.00 61.00 189 GLY A CA 1
ATOM 1483 C C . GLY A 1 189 ? 19.972 -12.742 -3.127 1.00 61.00 189 GLY A C 1
ATOM 1484 O O . GLY A 1 189 ? 19.999 -11.607 -3.588 1.00 61.00 189 GLY A O 1
ATOM 1485 N N . GLU A 1 190 ? 20.507 -13.750 -3.802 1.00 69.00 190 GLU A N 1
ATOM 1486 C CA . GLU A 1 190 ? 21.077 -13.531 -5.130 1.00 69.00 190 GLU A CA 1
ATOM 1487 C C . GLU A 1 190 ? 19.983 -13.377 -6.197 1.00 69.00 190 GLU A C 1
ATOM 1489 O O . GLU A 1 190 ? 19.144 -14.259 -6.373 1.00 69.00 190 GLU A O 1
ATOM 1494 N N . LEU A 1 191 ? 20.039 -12.285 -6.959 1.00 74.06 191 LEU A N 1
ATOM 1495 C CA . LEU A 1 191 ? 19.299 -12.115 -8.203 1.00 74.06 191 LEU A CA 1
ATOM 1496 C C . LEU A 1 191 ? 19.939 -12.991 -9.283 1.00 74.06 191 LEU A C 1
ATOM 1498 O O . LEU A 1 191 ? 21.136 -12.871 -9.551 1.00 74.06 191 LEU A O 1
ATOM 1502 N N . ARG A 1 192 ? 19.139 -13.843 -9.932 1.00 77.00 192 ARG A N 1
ATOM 1503 C CA . ARG A 1 192 ? 19.545 -14.627 -11.110 1.00 77.00 192 ARG A CA 1
ATOM 1504 C C . ARG A 1 192 ? 18.381 -14.733 -12.092 1.00 77.00 192 ARG A C 1
ATOM 1506 O O . ARG A 1 192 ? 17.594 -15.671 -12.027 1.00 77.00 192 ARG A O 1
ATOM 1513 N N . GLN A 1 193 ? 18.285 -13.782 -13.012 1.00 81.19 193 GLN A N 1
ATOM 1514 C CA . GLN A 1 193 ? 17.187 -13.707 -13.978 1.00 81.19 193 GLN A CA 1
ATOM 1515 C C . GLN A 1 193 ? 17.706 -13.587 -15.408 1.00 81.19 193 GLN A C 1
ATOM 1517 O O . GLN A 1 193 ? 18.836 -13.157 -15.649 1.00 81.19 193 GLN A O 1
ATOM 1522 N N . ARG A 1 194 ? 16.867 -13.973 -16.373 1.00 79.88 194 ARG A N 1
ATOM 1523 C CA . ARG A 1 194 ? 17.130 -13.750 -17.794 1.00 79.88 194 ARG A CA 1
ATOM 1524 C C . ARG A 1 194 ? 16.139 -12.725 -18.333 1.00 79.88 194 ARG A C 1
ATOM 1526 O O . ARG A 1 194 ? 14.944 -13.000 -18.365 1.00 79.88 194 ARG A O 1
ATOM 1533 N N . VAL A 1 195 ? 16.641 -11.568 -18.750 1.00 80.56 195 VAL A N 1
ATOM 1534 C CA . VAL A 1 195 ? 15.839 -10.412 -19.175 1.00 80.56 195 VAL A CA 1
ATOM 1535 C C . VAL A 1 195 ? 16.227 -10.058 -20.601 1.00 80.56 195 VAL A C 1
ATOM 1537 O O . VAL A 1 195 ? 17.392 -9.791 -20.875 1.00 80.56 195 VAL A O 1
ATOM 1540 N N . LYS A 1 196 ? 15.272 -10.131 -21.536 1.00 76.19 196 LYS A N 1
ATOM 1541 C CA . LYS A 1 196 ? 15.502 -9.889 -22.978 1.00 76.19 196 LYS A CA 1
ATOM 1542 C C . LYS A 1 196 ? 16.723 -10.620 -23.563 1.00 76.19 196 LYS A C 1
ATOM 1544 O O . LYS A 1 196 ? 17.421 -10.111 -24.431 1.00 76.19 196 LYS A O 1
ATOM 1549 N N . GLY A 1 197 ? 16.976 -11.840 -23.084 1.00 78.38 197 GLY A N 1
ATOM 1550 C CA . GLY A 1 197 ? 18.111 -12.674 -23.498 1.00 78.38 197 GLY A CA 1
ATOM 1551 C C . GLY A 1 197 ? 19.388 -12.480 -22.676 1.00 78.38 197 GLY A C 1
ATOM 1552 O O . GLY A 1 197 ? 20.203 -13.408 -22.655 1.00 78.38 197 GLY A O 1
ATOM 1553 N N . MET A 1 198 ? 19.504 -11.371 -21.938 1.00 84.12 198 MET A N 1
ATOM 1554 C CA . MET A 1 198 ? 20.642 -11.055 -21.075 1.00 84.12 198 MET A CA 1
ATOM 1555 C C . MET A 1 198 ? 20.568 -11.804 -19.748 1.00 84.12 198 MET A C 1
ATOM 1557 O O . MET A 1 198 ? 19.485 -11.967 -19.177 1.00 84.12 198 MET A O 1
ATOM 1561 N N . LYS A 1 199 ? 21.711 -12.256 -19.230 1.00 87.31 199 LYS A N 1
ATOM 1562 C CA . LYS A 1 199 ? 21.815 -12.865 -17.902 1.00 87.31 199 LYS A CA 1
ATOM 1563 C C . LYS A 1 199 ? 22.070 -11.775 -16.865 1.00 87.31 199 LYS A C 1
ATOM 1565 O O . LYS A 1 199 ? 23.181 -11.263 -16.765 1.00 87.31 199 LYS A O 1
ATOM 1570 N N . CYS A 1 200 ? 21.050 -11.468 -16.072 1.00 82.56 200 CYS A N 1
ATOM 1571 C CA . CYS A 1 200 ? 21.115 -10.496 -14.991 1.00 82.56 200 CYS A CA 1
ATOM 1572 C C . CYS A 1 200 ? 21.419 -11.183 -13.658 1.00 82.56 200 CYS A C 1
ATOM 1574 O O . CYS A 1 200 ? 20.690 -12.083 -13.228 1.00 82.56 200 CYS A O 1
ATOM 1576 N N . THR A 1 201 ? 22.494 -10.753 -13.001 1.00 80.81 201 THR A N 1
ATOM 1577 C CA . THR A 1 201 ? 22.931 -11.271 -11.701 1.00 80.81 201 THR A CA 1
ATOM 1578 C C . THR A 1 201 ? 23.249 -10.150 -10.727 1.00 80.81 201 THR A C 1
ATOM 1580 O O . THR A 1 201 ? 23.795 -9.128 -11.133 1.00 80.81 201 THR A O 1
ATOM 1583 N N . GLY A 1 202 ? 22.967 -10.358 -9.444 1.00 74.19 202 GLY A N 1
ATOM 1584 C CA . GLY A 1 202 ? 23.336 -9.440 -8.365 1.00 74.19 202 GLY A CA 1
ATOM 1585 C C . GLY A 1 202 ? 23.156 -10.095 -6.999 1.00 74.19 202 GLY A C 1
ATOM 1586 O O . GLY A 1 202 ? 22.577 -11.174 -6.898 1.00 74.19 202 GLY A O 1
ATOM 1587 N N . SER A 1 203 ? 23.650 -9.466 -5.942 1.00 67.62 203 SER A N 1
ATOM 1588 C CA . SER A 1 203 ? 23.421 -9.893 -4.557 1.00 67.62 203 SER A CA 1
ATOM 1589 C C . SER A 1 203 ? 23.406 -8.662 -3.645 1.00 67.62 203 SER A C 1
ATOM 1591 O O . SER A 1 203 ? 23.757 -7.572 -4.097 1.00 67.62 203 SER A O 1
ATOM 1593 N N . PRO A 1 204 ? 23.063 -8.785 -2.353 1.00 63.25 204 PRO A N 1
ATOM 1594 C CA . PRO A 1 204 ? 23.137 -7.649 -1.439 1.00 63.25 204 PRO A CA 1
ATOM 1595 C C . PRO A 1 204 ? 24.527 -7.004 -1.343 1.00 63.25 204 PRO A C 1
ATOM 1597 O O . PRO A 1 204 ? 24.611 -5.872 -0.896 1.00 63.25 204 PRO A O 1
ATOM 1600 N N . SER A 1 205 ? 25.599 -7.693 -1.749 1.00 61.97 205 SER A N 1
ATOM 1601 C CA . SER A 1 205 ? 26.974 -7.174 -1.767 1.00 61.97 205 SER A CA 1
ATOM 1602 C C . SER A 1 205 ? 27.555 -6.993 -3.175 1.00 61.97 205 SER A C 1
ATOM 1604 O O . SER A 1 205 ? 28.678 -6.515 -3.317 1.00 61.97 205 SER A O 1
ATOM 1606 N N . ILE A 1 206 ? 26.822 -7.381 -4.223 1.00 66.06 206 ILE A N 1
ATOM 1607 C CA . ILE A 1 206 ? 27.286 -7.357 -5.615 1.00 66.06 206 ILE A CA 1
ATOM 1608 C C . ILE A 1 206 ? 26.283 -6.561 -6.448 1.00 66.06 206 ILE A C 1
ATOM 1610 O O . ILE A 1 206 ? 25.0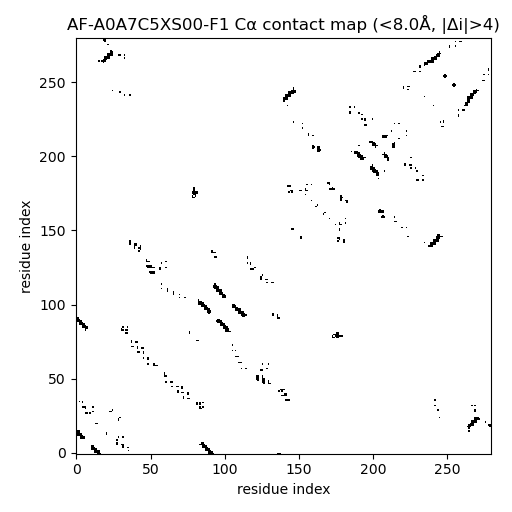99 -6.914 -6.468 1.00 66.06 206 ILE A O 1
ATOM 1614 N N . PRO A 1 207 ? 26.727 -5.532 -7.189 1.00 68.69 207 PRO A N 1
ATOM 1615 C CA . PRO A 1 207 ? 25.807 -4.729 -7.963 1.00 68.69 207 PRO A CA 1
ATOM 1616 C C . PRO A 1 207 ? 25.147 -5.556 -9.073 1.00 68.69 207 PRO A C 1
ATOM 1618 O O . PRO A 1 207 ? 25.731 -6.507 -9.600 1.00 68.69 207 PRO A O 1
ATOM 1621 N N . ILE A 1 208 ? 23.915 -5.192 -9.430 1.00 74.44 208 ILE A N 1
ATOM 1622 C CA . ILE A 1 208 ? 23.178 -5.854 -10.504 1.00 74.44 208 ILE A CA 1
ATOM 1623 C C . ILE A 1 208 ? 23.869 -5.553 -11.840 1.00 74.44 208 ILE A C 1
ATOM 1625 O O . ILE A 1 208 ? 23.968 -4.394 -12.246 1.00 74.44 208 ILE A O 1
ATOM 1629 N N . ASN A 1 209 ? 24.301 -6.609 -12.527 1.00 79.12 209 ASN A N 1
ATOM 1630 C CA . ASN A 1 209 ? 24.868 -6.564 -13.873 1.00 79.12 209 ASN A CA 1
ATOM 1631 C C . ASN A 1 209 ? 24.087 -7.504 -14.795 1.00 79.12 209 ASN A C 1
ATOM 1633 O O . ASN A 1 209 ? 23.706 -8.593 -14.366 1.00 79.12 209 ASN A O 1
ATOM 1637 N N . CYS A 1 210 ? 23.900 -7.121 -16.056 1.00 83.44 210 CYS A N 1
ATOM 1638 C CA . CYS A 1 210 ? 23.317 -7.964 -17.099 1.00 83.44 210 CYS A CA 1
ATOM 1639 C C . CYS A 1 210 ? 24.330 -8.147 -18.229 1.00 83.44 210 CYS A C 1
ATOM 1641 O O . CYS A 1 210 ? 24.701 -7.163 -18.856 1.00 83.44 210 CYS A O 1
ATOM 1643 N N . ASP A 1 211 ? 24.794 -9.379 -18.471 1.00 86.62 211 ASP A N 1
ATOM 1644 C CA . ASP A 1 211 ? 25.887 -9.676 -19.419 1.00 86.62 211 ASP A CA 1
ATOM 1645 C C . ASP A 1 211 ? 27.075 -8.697 -19.277 1.00 86.62 211 ASP A C 1
ATOM 1647 O O . ASP A 1 211 ? 27.546 -8.122 -20.251 1.00 86.62 211 ASP A O 1
ATOM 1651 N N . GLU A 1 212 ? 27.517 -8.468 -18.033 1.0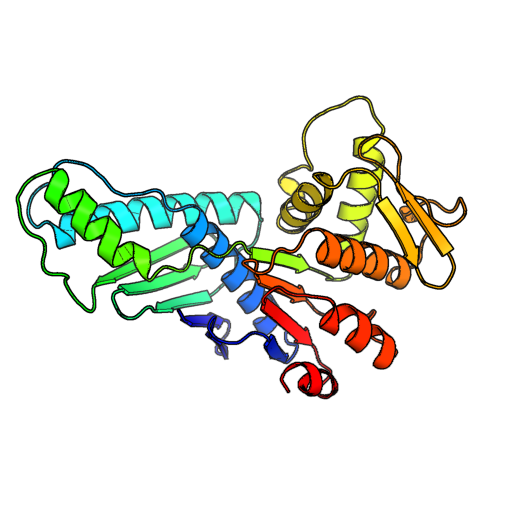0 80.50 212 GLU A N 1
ATOM 1652 C CA . GLU A 1 212 ? 28.607 -7.539 -17.661 1.00 80.50 212 GLU A CA 1
ATOM 1653 C C . GLU A 1 212 ? 28.292 -6.037 -17.819 1.00 80.50 212 GLU A C 1
ATOM 1655 O O . GLU A 1 212 ? 29.104 -5.195 -17.439 1.00 80.50 212 GLU A O 1
ATOM 1660 N N . VAL A 1 213 ? 27.092 -5.677 -18.285 1.00 83.31 213 VAL A N 1
ATOM 1661 C CA . VAL A 1 213 ? 26.618 -4.287 -18.327 1.00 83.31 213 VAL A CA 1
ATOM 1662 C C . VAL A 1 213 ? 26.012 -3.900 -16.971 1.00 83.31 213 VAL A C 1
ATOM 1664 O O . VAL A 1 213 ? 25.071 -4.562 -16.517 1.00 83.31 213 VAL A O 1
ATOM 1667 N N . PRO A 1 214 ? 26.491 -2.829 -16.313 1.00 77.94 214 PRO A N 1
ATOM 1668 C CA . PRO A 1 214 ? 25.947 -2.393 -15.032 1.00 77.94 214 PRO A CA 1
ATOM 1669 C C . PRO A 1 214 ? 24.536 -1.820 -15.177 1.00 77.94 214 PRO A C 1
ATOM 1671 O O . PRO A 1 214 ? 24.213 -1.172 -16.174 1.00 77.94 214 PRO A O 1
ATOM 1674 N N . LEU A 1 215 ? 23.706 -2.011 -14.143 1.00 75.38 215 LEU A N 1
ATOM 1675 C CA . LEU A 1 215 ? 22.297 -1.594 -14.112 1.00 75.38 215 LEU A CA 1
ATOM 1676 C C . LEU A 1 215 ? 22.066 -0.145 -14.578 1.00 75.38 215 LEU A C 1
ATOM 1678 O O . LEU A 1 215 ? 21.106 0.126 -15.291 1.00 75.38 215 LEU A O 1
ATOM 1682 N N . ASN A 1 216 ? 22.939 0.790 -14.193 1.00 72.38 216 ASN A N 1
ATOM 1683 C CA . ASN A 1 216 ? 22.816 2.215 -14.530 1.00 72.38 216 ASN A CA 1
ATOM 1684 C C . ASN A 1 216 ? 23.014 2.534 -16.023 1.00 72.38 216 ASN A C 1
ATOM 1686 O O . ASN A 1 216 ? 22.723 3.650 -16.447 1.00 72.38 216 ASN A O 1
ATOM 1690 N N . SER A 1 217 ? 23.536 1.577 -16.790 1.00 77.56 217 SER A N 1
ATOM 1691 C CA . SER A 1 217 ? 23.774 1.682 -18.230 1.00 77.56 217 SER A CA 1
ATOM 1692 C C . SER A 1 217 ? 22.723 0.924 -19.044 1.00 77.56 217 SER A C 1
ATOM 1694 O O . SER A 1 217 ? 22.754 0.963 -20.273 1.00 77.56 217 SER A O 1
ATOM 1696 N N . LEU A 1 218 ? 21.796 0.230 -18.376 1.00 79.62 218 LEU A N 1
ATOM 1697 C CA . LEU A 1 218 ? 20.696 -0.471 -19.024 1.00 79.62 218 LEU A CA 1
ATOM 1698 C C . LEU A 1 218 ? 19.592 0.507 -19.418 1.00 79.62 218 LEU A C 1
ATOM 1700 O O . LEU A 1 218 ? 19.390 1.555 -18.799 1.00 79.62 218 LEU A O 1
ATOM 1704 N N . THR A 1 219 ? 18.851 0.146 -20.458 1.00 79.94 219 THR A N 1
ATOM 1705 C CA . THR A 1 219 ? 17.694 0.920 -20.887 1.00 79.94 219 THR A CA 1
ATOM 1706 C C . THR A 1 219 ? 16.557 0.795 -19.857 1.00 79.94 219 THR A C 1
ATOM 1708 O O . THR A 1 219 ? 16.461 -0.230 -19.171 1.00 79.94 219 THR A O 1
ATOM 1711 N N . PRO A 1 220 ? 15.681 1.812 -19.720 1.00 77.94 220 PRO A N 1
ATOM 1712 C CA . PRO A 1 220 ? 14.591 1.806 -18.739 1.00 77.94 220 PRO A CA 1
ATOM 1713 C C . PRO A 1 220 ? 13.738 0.538 -18.789 1.00 77.94 220 PRO A C 1
ATOM 1715 O O . PRO A 1 220 ? 13.419 -0.042 -17.757 1.00 77.94 220 PRO A O 1
ATOM 1718 N N . ASP A 1 221 ? 13.461 0.046 -19.994 1.00 76.31 221 ASP A N 1
ATOM 1719 C CA . ASP A 1 221 ? 12.714 -1.181 -20.217 1.00 76.31 221 ASP A CA 1
ATOM 1720 C C . ASP A 1 221 ? 13.419 -2.422 -19.648 1.00 76.31 221 ASP A C 1
ATOM 1722 O O . ASP A 1 221 ? 12.775 -3.290 -19.084 1.00 76.31 221 ASP A O 1
ATOM 1726 N N . VAL A 1 222 ? 14.742 -2.538 -19.704 1.00 80.56 222 VAL A N 1
ATOM 1727 C CA . VAL A 1 222 ? 15.421 -3.682 -19.069 1.00 80.56 222 VAL A CA 1
ATOM 1728 C C . VAL A 1 222 ? 15.334 -3.582 -17.541 1.00 80.56 222 VAL A C 1
ATOM 1730 O O . VAL A 1 222 ? 15.084 -4.582 -16.866 1.00 80.56 222 VAL A O 1
ATOM 1733 N N . ILE A 1 223 ? 15.478 -2.374 -16.987 1.00 79.56 223 ILE A N 1
ATOM 1734 C CA . ILE A 1 223 ? 15.419 -2.132 -15.537 1.00 79.56 223 ILE A CA 1
ATOM 1735 C C . ILE A 1 223 ? 14.029 -2.443 -14.974 1.00 79.56 223 ILE A C 1
ATOM 1737 O O . ILE A 1 223 ? 13.916 -3.103 -13.939 1.00 79.56 223 ILE A O 1
ATOM 1741 N N . GLU A 1 224 ? 12.969 -1.999 -15.650 1.00 79.81 224 GLU A N 1
ATOM 1742 C CA . GLU A 1 224 ? 11.600 -2.304 -15.238 1.00 79.81 224 GLU A CA 1
ATOM 1743 C C . GLU A 1 224 ? 11.340 -3.831 -15.231 1.00 79.81 224 GLU A C 1
ATOM 1745 O O . GLU A 1 224 ? 10.587 -4.312 -14.388 1.00 79.81 224 GLU A O 1
ATOM 1750 N N . GLU A 1 225 ? 11.990 -4.626 -16.097 1.00 81.31 225 GLU A N 1
ATOM 1751 C CA . GLU A 1 225 ? 11.695 -6.062 -16.263 1.00 81.31 225 GLU A CA 1
ATOM 1752 C C . GLU A 1 225 ? 12.392 -6.854 -15.164 1.00 81.31 225 GLU A C 1
ATOM 1754 O O . GLU A 1 225 ? 11.791 -7.752 -14.576 1.00 81.31 225 GLU A O 1
ATOM 1759 N N . ILE A 1 226 ? 13.617 -6.442 -14.819 1.00 80.75 226 ILE A N 1
ATOM 1760 C CA . ILE A 1 226 ? 14.323 -6.895 -13.616 1.00 80.75 226 ILE A CA 1
ATOM 1761 C C . ILE A 1 226 ? 13.448 -6.637 -12.388 1.00 80.75 226 ILE A C 1
ATOM 1763 O O . ILE A 1 226 ? 13.213 -7.533 -11.585 1.00 80.75 226 ILE A O 1
ATOM 1767 N N . VAL A 1 227 ? 12.923 -5.422 -12.243 1.00 81.19 227 VAL A N 1
ATOM 1768 C CA . VAL A 1 227 ? 12.103 -5.032 -11.090 1.00 81.19 227 VAL A CA 1
ATOM 1769 C C . VAL A 1 227 ? 10.812 -5.842 -11.008 1.00 81.19 227 VAL A C 1
ATOM 1771 O O . VAL A 1 227 ? 10.451 -6.311 -9.929 1.00 81.19 227 VAL A O 1
ATOM 1774 N N . MET A 1 228 ? 10.125 -6.026 -12.133 1.00 81.88 228 MET A N 1
ATOM 1775 C CA . MET A 1 228 ? 8.914 -6.839 -12.211 1.00 81.88 228 MET A CA 1
ATOM 1776 C C . MET A 1 228 ? 9.196 -8.309 -11.883 1.00 81.88 228 MET A C 1
ATOM 1778 O O . MET A 1 228 ? 8.426 -8.920 -11.143 1.00 81.88 228 MET A O 1
ATOM 1782 N N . GLY A 1 229 ? 10.302 -8.863 -12.385 1.00 80.75 229 GLY A N 1
ATOM 1783 C CA . GLY A 1 229 ? 10.747 -10.219 -12.064 1.00 80.75 229 GLY A CA 1
ATOM 1784 C C . GLY A 1 229 ? 11.079 -10.381 -10.582 1.00 80.75 229 GLY A C 1
ATOM 1785 O O . GLY A 1 229 ? 10.624 -11.325 -9.943 1.00 80.75 229 GLY A O 1
ATOM 1786 N N . LEU A 1 230 ? 11.790 -9.415 -9.995 1.00 79.12 230 LEU A N 1
ATOM 1787 C CA . LEU A 1 230 ? 12.064 -9.392 -8.557 1.00 79.12 230 LEU A CA 1
ATOM 1788 C C . LEU A 1 230 ? 10.764 -9.320 -7.735 1.00 79.12 230 LEU A C 1
ATOM 1790 O O . LEU A 1 230 ? 10.596 -10.057 -6.766 1.00 79.12 230 LEU A O 1
ATOM 1794 N N . ALA A 1 231 ? 9.828 -8.450 -8.128 1.00 82.25 231 ALA A N 1
ATOM 1795 C CA . ALA A 1 231 ? 8.529 -8.315 -7.475 1.00 82.25 231 ALA A CA 1
ATOM 1796 C C . ALA A 1 231 ? 7.721 -9.621 -7.534 1.00 82.25 231 ALA A C 1
ATOM 1798 O O . ALA A 1 231 ? 7.079 -9.991 -6.553 1.00 82.25 231 ALA A O 1
ATOM 1799 N N . LEU A 1 232 ? 7.776 -10.326 -8.665 1.00 84.56 232 LEU A N 1
ATOM 1800 C CA . LEU A 1 232 ? 7.141 -11.626 -8.861 1.00 84.56 232 LEU A CA 1
ATOM 1801 C C . LEU A 1 232 ? 7.714 -12.700 -7.921 1.00 84.56 232 LEU A C 1
ATOM 1803 O O . LEU A 1 232 ? 6.957 -13.519 -7.400 1.00 84.56 232 LEU A O 1
ATOM 1807 N N . GLU A 1 233 ? 9.027 -12.688 -7.690 1.00 80.50 233 GLU A N 1
ATOM 1808 C CA . GLU A 1 233 ? 9.710 -13.629 -6.795 1.00 80.50 233 GLU A CA 1
ATOM 1809 C C . GLU A 1 233 ? 9.387 -13.377 -5.312 1.00 80.50 233 GLU A C 1
ATOM 1811 O O . GLU A 1 233 ? 9.149 -14.338 -4.575 1.00 80.50 233 GLU A O 1
ATOM 1816 N N . ILE A 1 234 ? 9.328 -12.111 -4.867 1.00 79.94 234 ILE A N 1
ATOM 1817 C CA . ILE A 1 234 ? 9.017 -11.789 -3.458 1.00 79.94 234 ILE A CA 1
ATOM 1818 C C . ILE A 1 234 ? 7.537 -11.885 -3.112 1.00 79.94 234 ILE A C 1
ATOM 1820 O O . ILE A 1 234 ? 7.206 -12.145 -1.952 1.00 79.94 234 ILE A O 1
ATOM 1824 N N . ALA A 1 235 ? 6.653 -11.605 -4.072 1.00 86.06 235 ALA A N 1
ATOM 1825 C CA . ALA A 1 235 ? 5.241 -11.425 -3.781 1.00 86.06 235 ALA A CA 1
ATOM 1826 C C . ALA A 1 235 ? 4.605 -12.749 -3.350 1.00 86.06 235 ALA A C 1
ATOM 1828 O O . ALA A 1 235 ? 4.553 -13.738 -4.091 1.00 86.06 235 ALA A O 1
ATOM 1829 N N . LYS A 1 236 ? 4.059 -12.751 -2.138 1.00 88.69 236 LYS A N 1
ATOM 1830 C CA . LYS A 1 236 ? 3.318 -13.876 -1.578 1.00 88.69 236 LYS A CA 1
ATOM 1831 C C . LYS A 1 236 ? 1.845 -13.818 -1.994 1.00 88.69 236 LYS A C 1
ATOM 1833 O O . LYS A 1 236 ? 1.340 -12.741 -2.311 1.00 88.69 236 LYS A O 1
ATOM 1838 N N . PRO A 1 237 ? 1.112 -14.945 -1.981 1.00 88.88 237 PRO A N 1
ATOM 1839 C CA . PRO A 1 237 ? -0.311 -14.963 -2.341 1.00 88.88 237 PRO A CA 1
ATOM 1840 C C . PRO A 1 237 ? -1.188 -13.984 -1.537 1.00 88.88 237 PRO A C 1
ATOM 1842 O O . PRO A 1 237 ? -2.186 -13.473 -2.045 1.00 88.88 237 PRO A O 1
ATOM 1845 N N . GLU A 1 238 ? -0.823 -13.708 -0.284 1.00 88.38 238 GLU A N 1
ATOM 1846 C CA . GLU A 1 238 ? -1.506 -12.767 0.607 1.00 88.38 238 GLU A CA 1
ATOM 1847 C C . GLU A 1 238 ? -1.165 -11.285 0.363 1.00 88.38 238 GLU A C 1
ATOM 1849 O O . GLU A 1 238 ? -1.810 -10.406 0.942 1.00 88.38 238 GLU A O 1
ATOM 1854 N N . ASP A 1 239 ? -0.184 -10.995 -0.491 1.00 92.44 239 ASP A N 1
ATOM 1855 C CA . ASP A 1 239 ? 0.234 -9.632 -0.807 1.00 92.44 239 ASP A CA 1
ATOM 1856 C C . ASP A 1 239 ? -0.719 -8.962 -1.817 1.00 92.44 239 ASP A C 1
ATOM 1858 O O . ASP A 1 239 ? -1.482 -9.609 -2.549 1.00 92.44 239 ASP A O 1
ATOM 1862 N N . VAL A 1 240 ? -0.647 -7.630 -1.877 1.00 94.25 240 VAL A N 1
ATOM 1863 C CA . VAL A 1 240 ? -1.249 -6.810 -2.935 1.00 94.25 240 VAL A CA 1
ATOM 1864 C C . VAL A 1 240 ? -0.146 -6.028 -3.625 1.00 94.25 240 VAL A C 1
ATOM 1866 O O . VAL A 1 240 ? 0.488 -5.177 -3.007 1.00 94.25 240 VAL A O 1
ATOM 1869 N N . VAL A 1 241 ? 0.078 -6.313 -4.902 1.00 92.38 241 VAL A N 1
ATOM 1870 C CA . VAL A 1 241 ? 1.084 -5.643 -5.725 1.00 92.38 241 VAL A CA 1
ATOM 1871 C C . VAL A 1 241 ? 0.398 -4.555 -6.545 1.00 92.38 241 VAL A C 1
ATOM 1873 O O . VAL A 1 241 ? -0.487 -4.822 -7.357 1.00 92.38 241 VAL A O 1
ATOM 1876 N N . ILE A 1 242 ? 0.796 -3.314 -6.303 1.00 92.75 242 ILE A N 1
ATOM 1877 C CA . ILE A 1 242 ? 0.313 -2.109 -6.968 1.00 92.75 242 ILE A CA 1
ATOM 1878 C C . ILE A 1 242 ? 1.361 -1.702 -8.000 1.00 92.75 242 ILE A C 1
ATOM 1880 O O . ILE A 1 242 ? 2.519 -1.495 -7.649 1.00 92.75 242 ILE A O 1
ATOM 1884 N N . ILE A 1 243 ? 0.970 -1.585 -9.265 1.00 88.88 243 ILE A N 1
ATOM 1885 C CA . I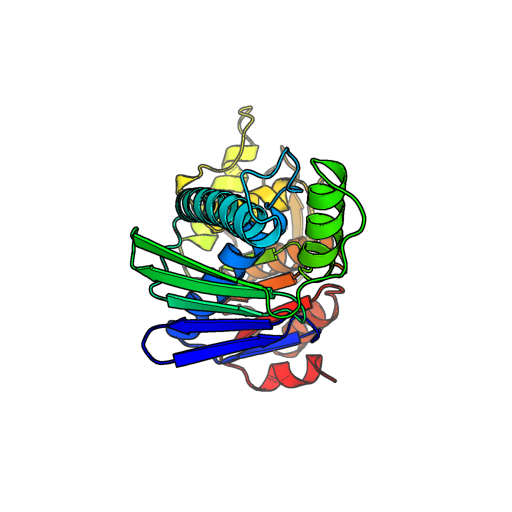LE A 1 243 ? 1.885 -1.307 -10.374 1.00 88.88 243 ILE A CA 1
ATOM 1886 C C . ILE A 1 243 ? 1.411 -0.053 -11.103 1.00 88.88 243 ILE A C 1
ATOM 1888 O O . ILE A 1 243 ? 0.303 -0.017 -11.644 1.00 88.88 243 ILE A O 1
ATOM 1892 N N . GLU A 1 244 ? 2.242 0.987 -11.097 1.00 87.62 244 GLU A N 1
ATOM 1893 C CA . GLU A 1 244 ? 1.966 2.257 -11.772 1.00 87.62 244 GLU A CA 1
ATOM 1894 C C . GLU A 1 244 ? 2.551 2.240 -13.186 1.00 87.62 244 GLU A C 1
ATOM 1896 O O . GLU A 1 244 ? 3.758 2.134 -13.306 1.00 87.62 244 GLU A O 1
ATOM 1901 N N . VAL A 1 245 ? 1.735 2.374 -14.237 1.00 74.25 245 VAL A N 1
ATOM 1902 C CA . VAL A 1 245 ? 2.148 2.710 -15.626 1.00 74.25 245 VAL A CA 1
ATOM 1903 C C . VAL A 1 245 ? 3.450 2.046 -16.110 1.00 74.25 245 VAL A C 1
ATOM 1905 O O . VAL A 1 245 ? 4.370 2.744 -16.529 1.00 74.25 245 VAL A O 1
ATOM 1908 N N . PRO A 1 246 ? 3.572 0.713 -16.072 1.00 67.94 246 PRO A N 1
ATOM 1909 C CA . PRO A 1 246 ? 4.761 0.056 -16.603 1.00 67.94 246 PRO A CA 1
ATOM 1910 C C . PRO A 1 246 ? 4.833 0.274 -18.128 1.00 67.94 246 PRO A C 1
ATOM 1912 O O . PRO A 1 246 ? 4.030 -0.289 -18.883 1.00 67.94 246 PRO A O 1
ATOM 1915 N N . GLU A 1 247 ? 5.770 1.109 -18.597 1.00 59.62 247 GLU A N 1
ATOM 1916 C CA . GLU A 1 247 ? 5.975 1.377 -20.034 1.00 59.62 247 GLU A CA 1
ATOM 1917 C C . GLU A 1 247 ? 6.466 0.112 -20.761 1.00 59.62 247 GLU A C 1
ATOM 1919 O O . GLU A 1 247 ? 6.197 -0.082 -21.951 1.00 59.62 247 GLU A O 1
ATOM 1924 N N . LEU A 1 248 ? 7.078 -0.804 -20.008 1.00 60.09 248 LEU A N 1
ATOM 1925 C CA . LEU A 1 248 ? 7.506 -2.125 -20.435 1.00 60.09 248 LEU A CA 1
ATOM 1926 C C . LEU A 1 248 ? 6.459 -3.080 -20.975 1.00 60.09 248 LEU A C 1
ATOM 1928 O O . LEU A 1 248 ? 6.813 -4.102 -21.566 1.00 60.09 248 LEU A O 1
ATOM 1932 N N . LEU A 1 249 ? 5.175 -2.809 -20.755 1.00 59.59 249 LEU A N 1
ATOM 1933 C CA . LEU A 1 249 ? 4.115 -3.717 -21.187 1.00 59.59 249 LEU A CA 1
ATOM 1934 C C . LEU A 1 249 ? 3.869 -3.674 -22.708 1.00 59.59 249 LEU A C 1
ATOM 1936 O O . LEU A 1 249 ? 2.786 -4.008 -23.188 1.00 59.59 249 LEU A O 1
ATOM 1940 N N . LYS A 1 250 ? 4.877 -3.260 -23.480 1.00 59.38 250 LYS A N 1
ATOM 1941 C CA . LYS A 1 250 ? 4.916 -3.280 -24.940 1.00 59.38 250 LYS A CA 1
ATOM 1942 C C . LYS A 1 250 ? 6.103 -4.162 -25.359 1.00 59.38 250 LYS A C 1
ATOM 1944 O O . LYS A 1 250 ? 7.241 -3.746 -25.142 1.00 59.38 250 LYS A O 1
ATOM 1949 N N . PRO A 1 251 ? 5.883 -5.352 -25.957 1.00 64.38 251 PRO A N 1
ATOM 1950 C CA . PR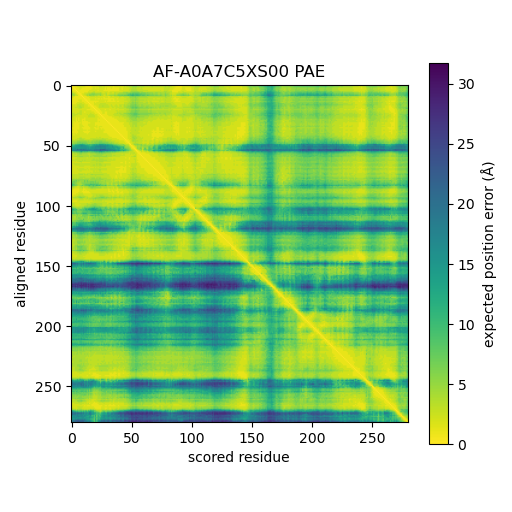O A 1 251 ? 4.622 -5.907 -26.479 1.00 64.38 251 PRO A CA 1
ATOM 1951 C C . PRO A 1 251 ? 3.696 -6.542 -25.419 1.00 64.38 251 PRO A C 1
ATOM 1953 O O . PRO A 1 251 ? 4.154 -7.036 -24.386 1.00 64.38 251 PRO A O 1
ATOM 1956 N N . LYS A 1 252 ? 2.389 -6.582 -25.723 1.00 66.19 252 LYS A N 1
ATOM 1957 C CA . LYS A 1 252 ? 1.292 -7.076 -24.859 1.00 66.19 252 LYS A CA 1
ATOM 1958 C C . LYS A 1 252 ? 1.536 -8.496 -24.332 1.00 66.19 252 LYS A C 1
ATOM 1960 O O . LYS A 1 252 ? 1.146 -8.828 -23.217 1.00 66.19 252 LYS A O 1
ATOM 1965 N N . GLU A 1 253 ? 2.160 -9.354 -25.123 1.00 72.50 253 GLU A N 1
ATOM 1966 C CA . GLU A 1 253 ? 2.325 -10.774 -24.814 1.00 72.50 253 GLU A CA 1
ATOM 1967 C C . GLU A 1 253 ? 3.263 -10.982 -23.619 1.00 72.50 253 GLU A C 1
ATOM 1969 O O . GLU A 1 253 ? 2.932 -11.727 -22.696 1.00 72.50 253 GLU A O 1
ATOM 1974 N N . ARG A 1 254 ? 4.390 -10.256 -23.587 1.00 72.38 254 ARG A N 1
ATOM 1975 C CA . ARG A 1 254 ? 5.354 -10.311 -22.478 1.00 72.38 254 ARG A CA 1
ATOM 1976 C C . ARG A 1 254 ? 4.764 -9.722 -21.197 1.00 72.38 254 ARG A C 1
ATOM 1978 O O . ARG A 1 254 ? 4.969 -10.263 -20.113 1.00 72.38 254 ARG A O 1
ATOM 1985 N N . ALA A 1 255 ? 3.977 -8.657 -21.338 1.00 70.50 255 ALA A N 1
ATOM 1986 C CA . ALA A 1 255 ? 3.227 -8.049 -20.245 1.00 70.50 255 ALA A CA 1
ATOM 1987 C C . ALA A 1 255 ? 2.286 -9.053 -19.569 1.00 70.50 255 ALA A C 1
ATOM 1989 O O . ALA A 1 255 ? 2.314 -9.226 -18.352 1.00 70.50 255 ALA A O 1
ATOM 1990 N N . LEU A 1 256 ? 1.468 -9.739 -20.371 1.00 74.31 256 LEU A N 1
ATOM 1991 C CA . LEU A 1 256 ? 0.524 -10.737 -19.881 1.00 74.31 256 LEU A CA 1
ATOM 1992 C C . LEU A 1 256 ? 1.232 -11.930 -19.236 1.00 74.31 256 LEU A C 1
ATOM 1994 O O . LEU A 1 256 ? 0.748 -12.433 -18.227 1.00 74.31 256 LEU A O 1
ATOM 1998 N N . GLU A 1 257 ? 2.359 -12.379 -19.791 1.00 77.25 257 GLU A N 1
ATOM 1999 C CA . GLU A 1 257 ? 3.158 -13.469 -19.223 1.00 77.25 257 GLU A CA 1
ATOM 2000 C C . GLU A 1 257 ? 3.627 -13.138 -17.799 1.00 77.25 257 GLU A C 1
ATOM 2002 O O . GLU A 1 257 ? 3.357 -13.897 -16.866 1.00 77.25 257 GLU A O 1
ATOM 2007 N N . ILE A 1 258 ? 4.253 -11.972 -17.619 1.00 76.25 258 ILE A N 1
ATOM 2008 C CA . ILE A 1 258 ? 4.749 -11.516 -16.315 1.00 76.25 258 ILE A CA 1
ATOM 2009 C C . ILE A 1 258 ? 3.587 -11.342 -15.331 1.00 76.25 258 ILE A C 1
ATOM 2011 O O . ILE A 1 258 ? 3.632 -11.856 -14.214 1.00 76.25 258 ILE A O 1
ATOM 2015 N N . LEU A 1 259 ? 2.519 -10.656 -15.748 1.00 80.75 259 LEU A N 1
ATOM 2016 C CA . LEU A 1 259 ? 1.379 -10.370 -14.877 1.00 80.75 259 LEU A CA 1
ATOM 2017 C C . LEU A 1 259 ? 0.619 -11.645 -14.466 1.00 80.75 259 LEU A C 1
ATOM 2019 O O . LEU A 1 259 ? 0.166 -11.740 -13.327 1.00 80.75 259 LEU A O 1
ATOM 2023 N N . ARG A 1 260 ? 0.522 -12.655 -15.343 1.00 82.88 260 ARG A N 1
ATOM 2024 C CA . ARG A 1 260 ? -0.067 -13.969 -15.012 1.00 82.88 260 ARG A CA 1
ATOM 2025 C C . ARG A 1 260 ? 0.761 -14.757 -14.002 1.00 82.88 260 ARG A C 1
ATOM 2027 O O . ARG A 1 260 ? 0.192 -15.573 -13.276 1.00 82.88 260 ARG A O 1
ATOM 2034 N N . GLY A 1 261 ? 2.070 -14.512 -13.940 1.00 84.75 261 GLY A N 1
ATOM 2035 C CA . GLY A 1 261 ? 2.949 -15.132 -12.953 1.00 84.75 261 GLY A CA 1
ATOM 2036 C C . GLY A 1 261 ? 2.582 -14.769 -11.512 1.00 84.75 261 GLY A C 1
ATOM 2037 O O . GLY A 1 261 ? 2.770 -15.585 -10.606 1.00 84.75 261 GLY A O 1
ATOM 2038 N N . PHE A 1 262 ? 2.033 -13.572 -11.274 1.00 86.75 262 PHE A N 1
ATOM 2039 C CA . PHE A 1 262 ? 1.724 -13.119 -9.920 1.00 86.75 262 PHE A CA 1
ATOM 2040 C C . PHE A 1 262 ? 0.595 -13.943 -9.297 1.00 86.75 262 PHE A C 1
ATOM 2042 O O . PHE A 1 262 ? -0.547 -13.969 -9.766 1.00 86.75 262 PHE A O 1
ATOM 2049 N N . ARG A 1 263 ? 0.911 -14.595 -8.175 1.00 87.75 263 ARG A N 1
ATOM 2050 C CA . ARG A 1 263 ? -0.069 -15.300 -7.331 1.00 87.75 263 ARG A CA 1
ATOM 2051 C C . ARG A 1 263 ? -0.776 -14.369 -6.342 1.00 87.75 263 ARG A C 1
ATOM 2053 O O . ARG A 1 263 ? -1.788 -14.760 -5.769 1.00 87.75 263 ARG A O 1
ATOM 2060 N N . SER A 1 264 ? -0.235 -13.171 -6.146 1.00 91.12 264 SER A N 1
ATOM 2061 C CA . SER A 1 264 ? -0.785 -12.098 -5.320 1.00 91.12 264 SER A CA 1
ATOM 2062 C C . SER A 1 264 ? -1.964 -11.395 -6.002 1.00 91.12 264 SER A C 1
ATOM 2064 O O . SER A 1 264 ? -2.277 -11.635 -7.174 1.00 91.12 264 SER A O 1
ATOM 2066 N N . ARG A 1 265 ? -2.633 -10.504 -5.261 1.00 92.56 265 ARG A N 1
ATOM 2067 C CA . ARG A 1 265 ? -3.592 -9.570 -5.866 1.00 92.56 265 ARG A CA 1
ATOM 2068 C C . ARG A 1 265 ? -2.840 -8.462 -6.592 1.00 92.56 265 ARG A C 1
ATOM 2070 O O . ARG A 1 265 ? -1.804 -8.010 -6.113 1.00 92.56 265 ARG A O 1
ATOM 2077 N N . LEU A 1 266 ? -3.397 -7.992 -7.700 1.00 92.19 266 LEU A N 1
ATOM 2078 C CA . LEU A 1 266 ? -2.821 -6.950 -8.537 1.00 92.19 266 LEU A CA 1
ATOM 2079 C C . LEU A 1 266 ? -3.730 -5.723 -8.592 1.00 92.19 266 LEU A C 1
ATOM 2081 O O . LEU A 1 266 ? -4.930 -5.843 -8.840 1.00 92.19 266 LEU A O 1
ATOM 2085 N N . VAL A 1 267 ? -3.140 -4.542 -8.431 1.00 93.25 267 VAL A N 1
ATOM 2086 C CA . VAL A 1 267 ? -3.755 -3.254 -8.770 1.00 93.25 267 VAL A CA 1
ATOM 2087 C C . VAL A 1 267 ? -2.897 -2.617 -9.851 1.00 93.25 267 VAL A C 1
ATOM 2089 O O . VAL A 1 267 ? -1.746 -2.277 -9.598 1.00 93.25 267 VAL A O 1
ATOM 2092 N N . LEU A 1 268 ? -3.431 -2.479 -11.060 1.00 89.38 268 LEU A N 1
ATOM 2093 C CA . LEU A 1 268 ? -2.669 -2.020 -12.221 1.00 89.38 268 LEU A CA 1
ATOM 2094 C C . LEU A 1 268 ? -3.221 -0.683 -12.702 1.00 89.38 268 LEU A C 1
ATOM 2096 O O . LEU A 1 268 ? -4.392 -0.601 -13.075 1.00 89.38 268 LEU A O 1
ATOM 2100 N N . VAL A 1 269 ? -2.376 0.348 -12.727 1.00 88.88 269 VAL A N 1
ATOM 2101 C CA . VAL A 1 269 ? -2.690 1.617 -13.392 1.00 88.88 269 VAL A CA 1
ATOM 2102 C C . VAL A 1 269 ? -2.166 1.556 -14.819 1.00 88.88 269 VAL A C 1
ATOM 2104 O O . VAL A 1 269 ? -0.955 1.512 -15.024 1.00 88.88 269 VAL A O 1
ATOM 2107 N N . SER A 1 270 ? -3.056 1.548 -15.809 1.00 80.50 270 SER A N 1
ATOM 2108 C CA . SER A 1 270 ? -2.660 1.433 -17.217 1.00 80.50 270 SER A CA 1
ATOM 2109 C C . SER A 1 270 ? -3.624 2.162 -18.150 1.00 80.50 270 SER A C 1
ATOM 2111 O O . SER A 1 270 ? -4.818 2.276 -17.881 1.00 80.50 270 SER A O 1
ATOM 2113 N N . ASP A 1 271 ? -3.092 2.661 -19.261 1.00 73.19 271 ASP A N 1
ATOM 2114 C CA . ASP A 1 271 ? -3.837 3.186 -20.406 1.00 73.19 271 ASP A CA 1
ATOM 2115 C C . ASP A 1 271 ? -4.309 2.072 -21.365 1.00 73.19 271 ASP A C 1
ATOM 2117 O O . ASP A 1 271 ? -5.112 2.321 -22.265 1.00 73.19 271 ASP A O 1
ATOM 2121 N N . GLN A 1 272 ? -3.857 0.828 -21.169 1.00 65.81 272 GLN A N 1
ATOM 2122 C CA . GLN A 1 272 ? -4.155 -0.287 -22.062 1.00 65.81 272 GLN A CA 1
ATOM 2123 C C . GLN A 1 272 ? -5.357 -1.108 -21.584 1.00 65.81 272 GLN A C 1
ATOM 2125 O O . GLN A 1 272 ? -5.260 -1.953 -20.694 1.00 65.81 272 GLN A O 1
ATOM 2130 N N . LEU A 1 273 ? -6.485 -0.943 -22.281 1.00 52.53 273 LEU A N 1
ATOM 2131 C CA . LEU A 1 273 ? -7.702 -1.757 -22.118 1.00 52.53 273 LEU A CA 1
ATOM 2132 C C . LEU A 1 273 ? -7.462 -3.266 -22.340 1.00 52.53 273 LEU A C 1
ATOM 2134 O O . LEU A 1 273 ? -8.233 -4.097 -21.871 1.00 52.53 273 LEU A O 1
ATOM 2138 N N . ALA A 1 274 ? -6.379 -3.633 -23.029 1.00 50.72 274 ALA A N 1
ATOM 2139 C CA . ALA A 1 274 ? -6.070 -4.999 -23.447 1.00 50.72 274 ALA A CA 1
ATOM 2140 C C . ALA A 1 274 ? -5.560 -5.930 -22.320 1.00 50.72 274 ALA A C 1
ATOM 2142 O O . ALA A 1 274 ? -5.393 -7.124 -22.560 1.00 50.72 274 ALA A O 1
ATOM 2143 N N . ILE A 1 275 ? -5.312 -5.403 -21.114 1.00 57.16 275 ILE A N 1
ATOM 2144 C CA . ILE A 1 275 ? -4.888 -6.157 -19.914 1.00 57.16 275 ILE A CA 1
ATOM 2145 C C . ILE A 1 275 ? -6.112 -6.716 -19.146 1.00 57.16 275 ILE A C 1
ATOM 2147 O O . ILE A 1 275 ? -5.972 -7.514 -18.220 1.00 57.16 275 ILE A O 1
ATOM 2151 N N . ALA A 1 276 ? -7.336 -6.367 -19.565 1.00 54.75 276 ALA A N 1
ATOM 2152 C CA . ALA A 1 276 ? -8.587 -6.883 -18.997 1.00 54.75 276 ALA A CA 1
ATOM 2153 C C . ALA A 1 276 ? -8.679 -8.422 -18.972 1.00 54.75 276 ALA A C 1
ATOM 2155 O O . ALA A 1 276 ? -9.268 -8.969 -18.038 1.00 54.75 276 ALA A O 1
ATOM 2156 N N . ASP A 1 277 ? -8.011 -9.109 -19.905 1.00 55.34 277 ASP A N 1
ATOM 2157 C CA . ASP A 1 277 ? -7.973 -10.577 -20.032 1.00 55.34 277 ASP A CA 1
ATOM 2158 C C . ASP A 1 277 ? -7.216 -11.306 -18.896 1.00 55.34 277 ASP A C 1
ATOM 2160 O O . ASP A 1 277 ? -7.158 -12.532 -18.877 1.00 55.34 277 ASP A O 1
ATOM 2164 N N . ILE A 1 278 ? -6.594 -10.596 -17.945 1.00 58.84 278 ILE A N 1
ATOM 2165 C CA . ILE A 1 278 ? -6.014 -11.214 -16.726 1.00 58.84 278 ILE A CA 1
ATOM 2166 C C . ILE A 1 278 ? -7.106 -11.480 -15.671 1.00 58.84 278 ILE A C 1
ATOM 2168 O O . ILE A 1 278 ? -6.898 -12.209 -14.703 1.00 58.84 278 ILE A O 1
ATOM 2172 N N . SER A 1 279 ? -8.283 -10.879 -15.852 1.00 49.44 279 SER A N 1
ATOM 2173 C CA . SER A 1 279 ? -9.412 -10.971 -14.920 1.00 49.44 279 SER A CA 1
ATOM 2174 C C . SER A 1 279 ? -10.294 -12.209 -15.143 1.00 49.44 279 SER A C 1
ATOM 2176 O O . SER A 1 279 ? -11.148 -12.473 -14.296 1.00 49.44 279 SER A O 1
ATOM 2178 N N . SER A 1 280 ? -10.127 -12.908 -16.276 1.00 44.66 280 SER A N 1
ATOM 2179 C CA . SER A 1 280 ? -10.831 -14.144 -16.665 1.00 44.66 280 SER A CA 1
ATOM 2180 C C . SER A 1 280 ? -10.060 -15.388 -16.247 1.00 44.66 280 SER A C 1
ATOM 2182 O O . SER A 1 280 ? -10.697 -16.314 -15.706 1.00 44.66 280 SER A O 1
#

Solvent-accessible surface area (backbone atoms only — not comparable to full-atom values): 15395 Å² total; per-residue (Å²): 81,36,38,38,33,33,27,93,92,45,76,46,78,47,56,68,82,48,54,60,44,84,38,67,60,46,78,51,44,55,42,40,55,54,46,50,45,52,54,35,50,31,57,45,65,58,72,90,56,71,48,72,56,82,68,57,63,66,61,37,48,46,51,54,50,47,55,49,49,54,52,39,44,52,53,51,33,63,41,29,66,58,58,46,58,31,41,38,36,41,38,42,85,39,37,34,41,37,35,36,32,52,62,90,48,76,48,78,48,73,45,74,73,50,84,76,93,64,75,78,67,52,40,64,22,39,36,52,46,37,51,62,58,50,61,56,53,75,62,39,48,63,44,57,46,67,53,60,92,50,67,36,62,51,51,55,41,51,49,40,53,52,38,53,47,99,57,89,79,77,60,60,56,87,54,12,52,54,25,59,36,50,53,61,54,60,73,49,61,72,48,79,48,76,56,98,85,33,54,31,38,26,35,65,66,40,52,46,26,38,73,86,41,48,60,82,77,50,55,70,56,58,54,52,49,54,49,51,52,51,49,50,72,70,51,44,61,69,27,34,42,34,39,38,53,64,78,57,45,66,59,61,67,62,35,51,54,58,60,67,66,45,68,28,26,38,37,40,33,37,82,61,77,81,61,59,74,78,72,114

Foldseek 3Di:
DKKWKDAPRDIDIDDQVAQEAEAEDDPRSLLRLVVVLLLLQLLLPDDQDFFFAPPDLVVSLQVSSVVSSVVSSLVLCLLQVRQGQIWMWDDFPQWIWTWGGDRNDIGIGIDGPDQDDFDDHTGNSNRVSSCVNSVRSLSAAEAEDAPPPDLLLVQLLVQLVVLQPPDDDFRPSVSHSSSVNVVLLLPDAWDFDQFPNWTWIAGSNGGTDTVNHGSNRDDSLRNLVSSLVSCLVSADLRHEYEYEENVNCPPVVVVQVSVLSHSHRYYYHYNDPPNCVSSD

Secondary structure (DSSP, 8-state):
-EEEEEETTEEEEEETTSSEEEEE--HHHHHHHHHHHHHHHHHHHPPPP-S--SSSHHHHHHHHHHHHHHHHHHHHHHHH-----EEEEEE-SSEEEEEEEETTEEEEEEEESS-----SSTHHHHHHHHHHHHHSS---EEEEEE--TTHHHHHHHHHHHHTTSS--S---GGGHHHHHHHHHHTT---EEEEETTEEEEEETTEEEEETTEEGGGS-HHHHHHHHHHHHHHH--TTEEEEEE--TT--SHHHHHHHHHH--SEEEEEES-GGGGGG--

Nearest PDB structures (foldseek):
  3zqj-assembly4_D  TM=7.314E-01  e=4.498E-01  Mycobacterium tuberculosis
  3thx-assembly1_A  TM=5.866E-01  e=7.847E-01  Homo sapiens

pLDDT: mean 80.31, std 12.66, range [43.75, 97.75]

Radius of gyration: 20.54 Å; Cα contacts (8 Å, |Δi|>4): 483; chains: 1; bounding box: 53×33×58 Å

Sequence (280 aa):
MKYTISTRGKTFDFDMSKRVILVPYSPEAIAAVRGLYLLMRVIKGIPRIYGIPSGDLVESWKKEFFDRFLSLLKGETEVTKVYPQMDFEISTESLSVRGKIVRTALGVEVEVKKVPEVQGSGPSAMLNLDYQLQRDLLKLNPIILPFERVGFFYAFGQFVFASTEERPSGIPKALGIAAAMINGLATMGELRQRVKGMKCTGSPSIPINCDEVPLNSLTPDVIEEIVMGLALEIAKPEDVVIIEVPELLKPKERALEILRGFRSRLVLVSDQLAIADISS

Mean predicted aligned error: 8.08 Å